Protein 4MB7 (pdb70)

InterPro domains:
  IPR010979 Small ribosomal subunit protein uS13-like, H2TH [SSF46946] (141-225)
  IPR015886 Formamidopyrimidine-DNA glycosylase, H2TH DNA-binding [PF06831] (163-221)
  IPR015886 Formamidopyrimidine-DNA glycosylase, H2TH DNA-binding [SM01232] (138-225)
  IPR035937 Formamidopyrimidine-DNA glycosylase, N-terminal [G3DSA:3.20.190.10] (2-127)
  IPR035937 Formamidopyrimidine-DNA glycosylase, N-terminal [SSF81624] (3-103)

Nearest PDB structures (foldseek):
  4mb7-assembly1_A  TM=1.004E+00  e=5.200E-60  Acanthamoeba polyphaga mimivirus
  3w0f-assembly1_A  TM=8.443E-01  e=9.510E-21  Mus musculus
  8th9-assembly1_A  TM=7.910E-01  e=7.752E-18  Monodelphis domestica
  4cis-assembly1_A  TM=7.406E-01  e=3.481E-16  Lactococcus cremoris
  1l2b-assembly1_A  TM=7.543E-01  e=5.600E-15  Geobacillus stearothermophilus

Organism: Acanthamoeba polyphaga mimivirus (NCBI:txid212035)

B-factor: mean 34.67, std 15.28, range [12.53, 101.06]

Solvent-accessible surface area: 13312 Å² total; per-residue (Å²): 56,24,4,8,87,2,43,2,10,41,36,106,0,90,144,4,91,101,53,90,0,65,48,17,59,18,76,3,28,91,166,19,132,40,93,0,60,71,3,53,0,103,42,12,33,7,5,2,34,15,1,8,2,57,0,55,22,100,159,103,81,42,28,5,0,26,2,42,4,94,148,138,3,100,8,80,72,23,75,83,95,34,111,60,85,88,11,77,0,23,0,38,1,65,62,94,48,2,0,10,0,23,52,5,92,15,47,39,1,48,30,117,37,130,56,115,47,165,7,52,47,51,115,15,30,6,128,82,3,22,101,30,0,89,57,17,22,80,17,1,10,9,8,121,86,37,57,120,114,67,1,32,62,31,5,136,92,0,41,77,120,51,33,79,48,30,0,0,7,0,0,5,14,11,59,9,1,5,0,2,3,23,48,0,0,2,5,0,0,12,43,8,112,8,47,0,81,76,51,0,106,85,15,80,87,86,58,11,66,46,0,11,88,6,0,81,80,10,5,81,57,41,50,74,10,21,64,63,110,104,70,75,126,137,64,23,139,36,62,97,0,42,182,80,84,92,3,84,133,48,52,94,21,78,88,49,50,13,34,128,103,93,91,87,0,3,14,0,59,94,9,1,131

CATH classification: 3.20.190.10 (+1 more: 1.10.8.50)

Structure (mmCIF, N/CA/C/O backbone):
data_4MB7
#
_entry.id   4MB7
#
_cell.length_a   121.670
_cell.length_b   121.670
_cell.length_c   164.180
_cell.angle_alpha   90.00
_cell.angle_beta   90.00
_cell.angle_gamma   120.00
#
_symmetry.space_group_name_H-M   'H 3 2'
#
loop_
_entity.id
_entity.type
_entity.pdbx_description
1 polymer 'Endonuclease 8-like L720'
2 non-polymer 'ZINC ION'
3 non-polymer 'SULFATE ION'
4 water water
#
loop_
_atom_site.group_PDB
_atom_site.id
_atom_site.type_symbol
_atom_site.label_atom_id
_atom_site.label_alt_id
_atom_site.label_comp_id
_atom_site.label_asym_id
_atom_site.label_entity_id
_atom_site.label_seq_id
_atom_site.pdbx_PDB_ins_code
_atom_site.Cartn_x
_atom_site.Cartn_y
_atom_site.Cartn_z
_atom_site.occupancy
_atom_site.B_iso_or_equiv
_atom_site.auth_seq_id
_atom_site.auth_comp_id
_atom_site.auth_asym_id
_atom_site.auth_atom_id
_atom_site.pdbx_PDB_model_num
ATOM 1 N N . VAL A 1 1 ? 7.016 44.404 67.248 1.00 44.24 2 VAL A N 1
ATOM 2 C CA . VAL A 1 1 ? 8.436 44.473 66.923 1.00 28.60 2 VAL A CA 1
ATOM 3 C C . VAL A 1 1 ? 9.222 45.176 68.028 1.00 29.92 2 VAL A C 1
ATOM 4 O O . VAL A 1 1 ? 8.907 46.303 68.411 1.00 25.38 2 VAL A O 1
ATOM 8 N N . GLU A 1 2 ? 10.246 44.496 68.534 1.00 21.49 3 GLU A N 1
ATOM 9 C CA . GLU A 1 2 ? 11.057 45.002 69.634 1.00 24.64 3 GLU A CA 1
ATOM 10 C C . GLU A 1 2 ? 12.529 44.750 69.334 1.00 27.07 3 GLU A C 1
ATOM 11 O O . GLU A 1 2 ? 12.861 44.108 68.340 1.00 22.50 3 GLU A O 1
ATOM 17 N N . ALA A 1 3 ? 13.410 45.255 70.194 1.00 18.33 4 ALA A N 1
ATOM 18 C CA . ALA A 1 3 ? 14.841 45.006 70.047 1.00 22.29 4 ALA A CA 1
ATOM 19 C C . ALA A 1 3 ? 15.115 43.500 70.050 1.00 20.30 4 ALA A C 1
ATOM 20 O O . ALA A 1 3 ? 14.434 42.750 70.746 1.00 28.32 4 ALA A O 1
ATOM 22 N N . PRO A 1 4 ? 16.108 43.051 69.266 1.00 19.95 5 PRO A N 1
ATOM 23 C CA . PRO A 1 4 ? 16.978 43.856 68.406 1.00 18.60 5 PRO A CA 1
ATOM 24 C C . PRO A 1 4 ? 16.511 43.884 66.950 1.00 18.56 5 PRO A C 1
ATOM 25 O O . PRO A 1 4 ? 17.330 44.122 66.066 1.00 17.39 5 PRO A O 1
ATOM 29 N N . ARG A 1 5 ? 15.225 43.644 66.708 1.00 19.33 6 ARG A N 1
ATOM 30 C CA . ARG A 1 5 ? 14.695 43.622 65.344 1.00 18.63 6 ARG A CA 1
ATOM 31 C C . ARG A 1 5 ? 14.789 44.989 64.660 1.00 21.55 6 ARG A C 1
ATOM 32 O O . ARG A 1 5 ? 14.952 45.071 63.442 1.00 16.90 6 ARG A O 1
ATOM 40 N N . ILE A 1 6 ? 14.690 46.058 65.444 1.00 17.21 7 ILE A N 1
ATOM 41 C CA . ILE A 1 6 ? 14.822 47.405 64.897 1.00 21.17 7 ILE A CA 1
ATOM 42 C C . ILE A 1 6 ? 16.243 47.634 64.380 1.00 20.91 7 ILE A C 1
ATOM 43 O O . ILE A 1 6 ? 16.435 48.139 63.272 1.00 17.23 7 ILE A O 1
ATOM 48 N N . ARG A 1 7 ? 17.233 47.253 65.184 1.00 16.07 8 ARG A N 1
ATOM 49 C CA . ARG A 1 7 ? 18.631 47.337 64.773 1.00 16.23 8 ARG A CA 1
ATOM 50 C C . ARG A 1 7 ? 18.891 46.501 63.526 1.00 16.64 8 ARG A C 1
ATOM 51 O O . ARG A 1 7 ? 19.570 46.944 62.596 1.00 16.32 8 ARG A O 1
ATOM 59 N N . ILE A 1 8 ? 18.343 45.291 63.515 1.00 17.20 9 ILE A N 1
ATOM 60 C CA . ILE A 1 8 ? 18.489 44.380 62.382 1.00 19.38 9 ILE A CA 1
ATOM 61 C C . ILE A 1 8 ? 17.935 44.993 61.097 1.00 20.82 9 ILE A C 1
ATOM 62 O O . ILE A 1 8 ? 18.564 44.917 60.039 1.00 19.36 9 ILE A O 1
ATOM 67 N N . THR A 1 9 ? 16.759 45.604 61.198 1.00 17.27 10 THR A N 1
ATOM 68 C CA . THR A 1 9 ? 16.141 46.272 60.057 1.00 17.29 10 THR A CA 1
ATOM 69 C C . THR A 1 9 ? 17.018 47.427 59.590 1.00 23.49 10 THR A C 1
ATOM 70 O O . THR A 1 9 ? 17.249 47.600 58.393 1.00 17.15 10 THR A O 1
ATOM 74 N N . TYR A 1 10 ? 17.511 48.202 60.550 1.00 20.56 11 TYR A N 1
ATOM 75 C CA . TYR A 1 10 ? 18.422 49.308 60.275 1.00 24.33 11 TYR A CA 1
ATOM 76 C C . TYR A 1 10 ? 19.680 48.853 59.535 1.00 26.27 11 TYR A C 1
ATOM 77 O O . TYR A 1 10 ? 20.089 49.471 58.551 1.00 20.54 11 TYR A O 1
ATOM 86 N N . GLU A 1 11 ? 20.284 47.767 60.004 1.00 15.97 12 GLU A N 1
ATOM 87 C CA . GLU A 1 11 ? 21.500 47.249 59.385 1.00 20.54 12 GLU A CA 1
ATOM 88 C C . GLU A 1 11 ? 21.252 46.751 57.962 1.00 22.17 12 GLU A C 1
ATOM 89 O O . GLU A 1 11 ? 22.149 46.787 57.122 1.00 20.02 12 GLU A O 1
ATOM 95 N N . LYS A 1 12 ? 20.029 46.304 57.693 1.00 17.14 13 LYS A N 1
ATOM 96 C CA . LYS A 1 12 ? 19.680 45.786 56.373 1.00 24.59 13 LYS A CA 1
ATOM 97 C C . LYS A 1 12 ? 19.448 46.878 55.329 1.00 28.48 13 LYS A C 1
ATOM 98 O O . LYS A 1 12 ? 19.667 46.656 54.142 1.00 22.03 13 LYS A O 1
ATOM 104 N N . ILE A 1 13 ? 19.005 48.054 55.764 1.00 21.31 14 ILE A N 1
ATOM 105 C CA . ILE A 1 13 ? 18.594 49.088 54.815 1.00 19.51 14 ILE A CA 1
ATOM 106 C C . ILE A 1 13 ? 19.509 50.311 54.765 1.00 21.06 14 ILE A C 1
ATOM 107 O O . ILE A 1 13 ? 19.376 51.149 53.873 1.00 20.79 14 ILE A O 1
ATOM 112 N N . ARG A 1 14 ? 20.439 50.413 55.710 1.00 18.48 15 ARG A N 1
ATOM 113 C CA . ARG A 1 14 ? 21.231 51.635 55.856 1.00 21.18 15 ARG A CA 1
ATOM 114 C C . ARG A 1 14 ? 22.170 51.918 54.680 1.00 30.80 15 ARG A C 1
ATOM 115 O O . ARG A 1 14 ? 22.637 53.043 54.510 1.00 23.47 15 ARG A O 1
ATOM 123 N N A HIS A 1 15 ? 22.451 50.901 53.874 0.60 19.69 16 HIS A N 1
ATOM 124 N N B HIS A 1 15 ? 22.425 50.892 53.873 0.40 22.54 16 HIS A N 1
ATOM 125 C CA A HIS A 1 15 ? 23.340 51.085 52.732 0.60 23.98 16 HIS A CA 1
ATOM 126 C CA B HIS A 1 15 ? 23.309 51.009 52.717 0.40 28.07 16 HIS A CA 1
ATOM 127 C C A HIS A 1 15 ? 22.601 51.631 51.511 0.60 15.11 16 HIS A C 1
ATOM 128 C C B HIS A 1 15 ? 22.690 51.859 51.613 0.40 34.23 16 HIS A C 1
ATOM 129 O O A HIS A 1 15 ? 23.106 51.583 50.390 0.60 49.07 16 HIS A O 1
ATOM 130 O O B HIS A 1 15 ? 23.370 52.248 50.664 0.40 18.08 16 HIS A O 1
ATOM 143 N N . THR A 1 16 ? 21.400 52.152 51.744 1.00 25.33 17 THR A N 1
ATOM 144 C CA . THR A 1 16 ? 20.685 52.924 50.734 1.00 24.27 17 THR A CA 1
ATOM 145 C C . THR A 1 16 ? 21.047 54.403 50.857 1.00 26.63 17 THR A C 1
ATOM 146 O O . THR A 1 16 ? 20.612 55.230 50.058 1.00 19.36 17 THR A O 1
ATOM 150 N N . LYS A 1 17 ? 21.844 54.716 51.875 1.00 24.33 18 LYS A N 1
ATOM 151 C CA . LYS A 1 17 ? 22.368 56.057 52.098 1.00 30.89 18 LYS A CA 1
ATOM 152 C C . LYS A 1 17 ? 23.043 56.614 50.842 1.00 34.38 18 LYS A C 1
ATOM 153 O O . LYS A 1 17 ? 23.691 55.874 50.104 1.00 26.81 18 LYS A O 1
ATOM 159 N N . ASN A 1 18 ? 22.857 57.915 50.611 1.00 20.17 19 ASN A N 1
ATOM 160 C CA . ASN A 1 18 ? 23.441 58.650 49.482 1.00 25.56 19 ASN A CA 1
ATOM 161 C C . ASN A 1 18 ? 22.796 58.391 48.119 1.00 28.31 19 ASN A C 1
ATOM 162 O O . ASN A 1 18 ? 23.271 58.890 47.099 1.00 33.98 19 ASN A O 1
ATOM 167 N N . HIS A 1 19 ? 21.711 57.625 48.100 1.00 26.63 20 HIS A N 1
ATOM 168 C CA . HIS A 1 19 ? 21.002 57.364 46.849 1.00 32.67 20 HIS A CA 1
ATOM 169 C C . HIS A 1 19 ? 19.770 58.250 46.682 1.00 29.53 20 HIS A C 1
ATOM 170 O O . HIS A 1 19 ? 19.168 58.690 47.662 1.00 25.25 20 HIS A O 1
ATOM 177 N N . ARG A 1 20 ? 19.409 58.506 45.430 1.00 17.76 21 ARG A N 1
ATOM 178 C CA . ARG A 1 20 ? 18.333 59.433 45.101 1.00 21.38 21 ARG A CA 1
ATOM 179 C C . ARG A 1 20 ? 17.002 58.718 44.916 1.00 26.73 21 ARG A C 1
ATOM 180 O O . ARG A 1 20 ? 16.943 57.637 44.332 1.00 18.79 21 ARG A O 1
ATOM 188 N N . ILE A 1 21 ? 15.931 59.330 45.413 1.00 18.35 22 ILE A N 1
ATOM 189 C CA . ILE A 1 21 ? 14.591 58.799 45.206 1.00 18.11 22 ILE A CA 1
ATOM 190 C C . ILE A 1 21 ? 14.106 59.103 43.793 1.00 19.90 22 ILE A C 1
ATOM 191 O O . ILE A 1 21 ? 13.940 60.263 43.418 1.00 24.51 22 ILE A O 1
ATOM 196 N N . VAL A 1 22 ? 13.880 58.052 43.014 1.00 20.73 23 VAL A N 1
ATOM 197 C CA . VAL A 1 22 ? 13.409 58.203 41.642 1.00 26.12 23 VAL A CA 1
ATOM 198 C C . VAL A 1 22 ? 11.885 58.207 41.597 1.00 22.21 23 VAL A C 1
ATOM 199 O O . VAL A 1 22 ? 11.274 59.019 40.903 1.00 31.78 23 VAL A O 1
ATOM 203 N N . SER A 1 23 ? 11.277 57.297 42.349 1.00 27.07 24 SER A N 1
ATOM 204 C CA . SER A 1 23 ? 9.827 57.250 42.465 1.00 27.47 24 SER A CA 1
ATOM 205 C C . SER A 1 23 ? 9.427 56.852 43.881 1.00 20.66 24 SER A C 1
ATOM 206 O O . SER A 1 23 ? 10.179 56.176 44.581 1.00 21.54 24 SER A O 1
ATOM 209 N N . ILE A 1 24 ? 8.242 57.284 44.297 1.00 20.10 25 ILE A N 1
ATOM 210 C CA . ILE A 1 24 ? 7.749 57.019 45.646 1.00 19.06 25 ILE A CA 1
ATOM 211 C C . ILE A 1 24 ? 6.222 57.059 45.651 1.00 27.05 25 ILE A C 1
ATOM 212 O O . ILE A 1 24 ? 5.620 57.916 45.005 1.00 26.23 25 ILE A O 1
ATOM 217 N N . SER A 1 25 ? 5.597 56.119 46.356 1.00 18.57 26 SER A N 1
ATOM 218 C CA . SER A 1 25 ? 4.138 56.023 46.357 1.00 29.14 26 SER A CA 1
ATOM 219 C C . SER A 1 25 ? 3.584 55.229 47.540 1.00 23.53 26 SER A C 1
ATOM 220 O O . SER A 1 25 ? 4.336 54.725 48.371 1.00 18.37 26 SER A O 1
ATOM 223 N N . GLY A 1 26 ? 2.258 55.114 47.592 1.00 17.61 27 GLY A N 1
ATOM 224 C CA . GLY A 1 26 ? 1.579 54.411 48.667 1.00 24.22 27 GLY A CA 1
ATOM 225 C C . GLY A 1 26 ? 0.732 55.356 49.500 1.00 20.92 27 GLY A C 1
ATOM 226 O O . GLY A 1 26 ? 0.968 56.563 49.495 1.00 23.01 27 GLY A O 1
ATOM 227 N N . PRO A 1 27 ? -0.265 54.813 50.218 1.00 19.65 28 PRO A N 1
ATOM 228 C CA . PRO A 1 27 ? -1.160 55.634 51.045 1.00 17.78 28 PRO A CA 1
ATOM 229 C C . PRO A 1 27 ? -0.427 56.426 52.126 1.00 14.94 28 PRO A C 1
ATOM 230 O O . PRO A 1 27 ? -0.781 57.577 52.376 1.00 15.80 28 PRO A O 1
ATOM 234 N N . SER A 1 28 ? 0.581 55.824 52.751 1.00 16.90 29 SER A N 1
ATOM 235 C CA . SER A 1 28 ? 1.340 56.511 53.792 1.00 20.02 29 SER A CA 1
ATOM 236 C C . SER A 1 28 ? 2.174 57.658 53.229 1.00 20.67 29 SER A C 1
ATOM 237 O O . SER A 1 28 ? 2.455 58.630 53.930 1.00 21.07 29 SER A O 1
ATOM 240 N N . TYR A 1 29 ? 2.574 57.545 51.966 1.00 18.36 30 TYR A N 1
ATOM 241 C CA . TYR A 1 29 ? 3.305 58.627 51.318 1.00 15.75 30 TYR A CA 1
ATOM 242 C C . TYR A 1 29 ? 2.377 59.793 50.994 1.00 23.62 30 TYR A C 1
ATOM 243 O O . TYR A 1 29 ? 2.710 60.950 51.249 1.00 22.10 30 TYR A O 1
ATOM 252 N N . LYS A 1 30 ? 1.216 59.477 50.426 1.00 18.11 31 LYS A N 1
ATOM 253 C CA . LYS A 1 30 ? 0.209 60.485 50.111 1.00 18.31 31 LYS A CA 1
ATOM 254 C C . LYS A 1 30 ? -0.218 61.254 51.356 1.00 18.22 31 LYS A C 1
ATOM 255 O O . LYS A 1 30 ? -0.423 62.467 51.306 1.00 24.70 31 LYS A O 1
ATOM 258 N N . ARG A 1 31 ? -0.343 60.537 52.469 1.00 19.88 32 ARG A N 1
ATOM 259 C CA . ARG A 1 31 ? -0.793 61.127 53.726 1.00 18.44 32 ARG A CA 1
ATOM 260 C C . ARG A 1 31 ? 0.145 62.234 54.209 1.00 34.59 32 ARG A C 1
ATOM 261 O O . ARG A 1 31 ? -0.297 63.212 54.808 1.00 24.42 32 ARG A O 1
ATOM 269 N N 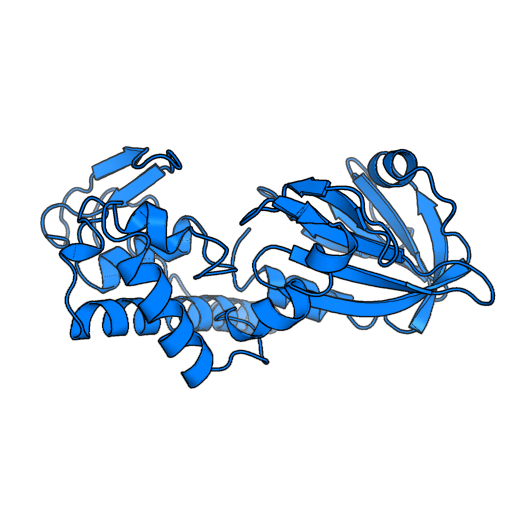. MET A 1 32 ? 1.437 62.082 53.934 1.00 23.00 33 MET A N 1
ATOM 270 C CA . MET A 1 32 ? 2.426 63.071 54.353 1.00 29.09 33 MET A CA 1
ATOM 271 C C . MET A 1 32 ? 2.318 64.367 53.550 1.00 26.44 33 MET A C 1
ATOM 272 O O . MET A 1 32 ? 2.794 65.415 53.986 1.00 29.32 33 MET A O 1
ATOM 277 N N . ASN A 1 33 ? 1.700 64.278 52.376 1.00 22.16 34 ASN A N 1
ATOM 278 C CA . ASN A 1 33 ? 1.324 65.451 51.588 1.00 28.81 34 ASN A CA 1
ATOM 279 C C . ASN A 1 33 ? 2.503 66.334 51.170 1.00 36.98 34 ASN A C 1
ATOM 280 O O . ASN A 1 33 ? 2.377 67.556 51.090 1.00 39.60 34 ASN A O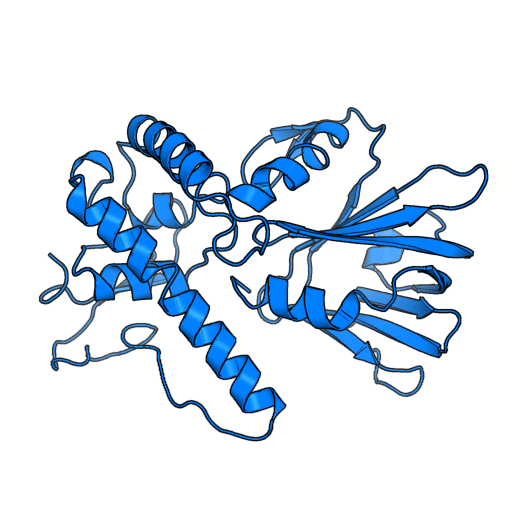 1
ATOM 285 N N . VAL A 1 34 ? 3.645 65.707 50.902 1.00 29.04 35 VAL A N 1
ATOM 286 C CA . VAL A 1 34 ? 4.842 66.421 50.457 1.00 29.88 35 VAL A CA 1
ATOM 287 C C . VAL A 1 34 ? 5.520 65.661 49.315 1.00 33.94 35 VAL A C 1
ATOM 288 O O . VAL A 1 34 ? 5.648 64.439 49.370 1.00 25.64 35 VAL A O 1
ATOM 292 N N . ASP A 1 35 ? 5.943 66.383 48.280 1.00 27.77 36 ASP A N 1
ATOM 293 C CA . ASP A 1 35 ? 6.631 65.769 47.147 1.00 23.69 36 ASP A CA 1
ATOM 294 C C . ASP A 1 35 ? 8.100 65.497 47.478 1.00 24.53 36 ASP A C 1
ATOM 295 O O . ASP A 1 35 ? 8.876 66.424 47.707 1.00 32.25 36 ASP A O 1
ATOM 300 N N . LEU A 1 36 ? 8.476 64.222 47.494 1.00 24.01 37 LEU A N 1
ATOM 301 C CA . LEU A 1 36 ? 9.829 63.830 47.880 1.00 20.44 37 LEU A CA 1
ATOM 302 C C . LEU A 1 36 ? 10.665 63.301 46.716 1.00 22.83 37 LEU A C 1
ATOM 303 O O . LEU A 1 36 ? 11.755 62.766 46.925 1.00 19.96 37 LEU A O 1
ATOM 308 N N . ILE A 1 37 ? 10.155 63.445 45.497 1.00 28.51 38 ILE A N 1
ATOM 309 C CA . ILE A 1 37 ? 10.890 63.020 44.307 1.00 26.51 38 ILE A CA 1
ATOM 310 C C . ILE A 1 37 ? 12.254 63.707 44.239 1.00 21.44 38 ILE A C 1
ATOM 311 O O . ILE A 1 37 ? 12.365 64.903 44.513 1.00 24.99 38 ILE A O 1
ATOM 316 N N . ASP A 1 38 ? 13.285 62.927 43.913 1.00 20.04 39 ASP A N 1
ATOM 317 C CA . ASP A 1 38 ? 14.655 63.421 43.739 1.00 20.66 39 ASP A CA 1
ATOM 318 C C . ASP A 1 38 ? 15.342 63.877 45.028 1.00 23.59 39 ASP A C 1
ATOM 319 O O . ASP A 1 38 ? 16.425 64.459 44.988 1.00 20.29 39 ASP A O 1
ATOM 324 N N . TYR A 1 39 ? 14.715 63.608 46.168 1.00 21.02 40 TYR A N 1
ATOM 325 C CA . TYR A 1 39 ? 15.381 63.809 47.447 1.00 19.87 40 TYR A CA 1
ATOM 326 C C . TYR A 1 39 ? 16.479 62.763 47.620 1.00 18.59 40 TYR A C 1
ATOM 327 O O . TYR A 1 39 ? 16.425 61.692 47.017 1.00 19.04 40 TYR A O 1
ATOM 336 N N . ILE A 1 40 ? 17.473 63.084 48.442 1.00 21.68 41 ILE A N 1
ATOM 337 C CA . ILE A 1 40 ? 18.597 62.191 48.683 1.00 22.94 41 ILE A CA 1
ATOM 338 C C . ILE A 1 40 ? 18.537 61.621 50.096 1.00 19.25 41 ILE A C 1
ATOM 339 O O . ILE A 1 40 ? 18.296 62.354 51.055 1.00 19.16 41 ILE A O 1
ATOM 344 N N . ILE A 1 41 ? 18.749 60.314 50.220 1.00 19.74 42 ILE A N 1
ATOM 345 C CA . ILE A 1 41 ? 18.860 59.688 51.533 1.00 20.47 42 ILE A CA 1
ATOM 346 C C . ILE A 1 41 ? 20.179 60.096 52.176 1.00 19.31 42 ILE A C 1
ATOM 347 O O . ILE A 1 41 ? 21.247 59.650 51.761 1.00 25.32 42 ILE A O 1
ATOM 352 N N . ARG A 1 42 ? 20.099 60.953 53.186 1.00 17.60 43 ARG A N 1
ATOM 353 C CA . ARG A 1 42 ? 21.293 61.461 53.847 1.00 15.76 43 ARG A CA 1
ATOM 354 C C . ARG A 1 42 ? 21.778 60.539 54.961 1.00 25.23 43 ARG A C 1
ATOM 355 O O . ARG A 1 42 ? 22.976 60.286 55.084 1.00 24.57 43 ARG A O 1
ATOM 363 N N . LYS A 1 43 ? 20.847 60.032 55.765 1.00 19.78 44 LYS A N 1
ATOM 364 C CA . LYS A 1 43 ? 21.214 59.246 56.939 1.00 31.95 44 LYS A CA 1
ATOM 365 C C . LYS A 1 43 ? 20.056 58.409 57.487 1.00 26.71 44 LYS A C 1
ATOM 366 O O . LYS A 1 43 ? 18.903 58.839 57.471 1.00 18.74 44 LYS A O 1
ATOM 369 N N . TRP A 1 44 ? 20.379 57.207 57.957 1.00 16.98 45 TRP A N 1
ATOM 370 C CA . TRP A 1 44 ? 19.452 56.395 58.734 1.00 13.99 45 TRP A CA 1
ATOM 371 C C . TRP A 1 44 ? 19.950 56.336 60.173 1.00 13.72 45 TRP A C 1
ATOM 372 O O . TRP A 1 44 ? 21.155 56.325 60.417 1.00 18.33 45 TRP A O 1
ATOM 383 N N . TRP A 1 45 ? 19.023 56.293 61.123 1.00 15.85 46 TRP A N 1
ATOM 384 C CA . TRP A 1 45 ? 19.356 55.921 62.493 1.00 18.38 46 TRP A CA 1
ATOM 385 C C . TRP A 1 45 ? 18.120 55.377 63.197 1.00 18.91 46 TRP A C 1
ATOM 386 O O . TRP A 1 45 ? 17.009 55.481 62.679 1.00 15.17 46 TRP A O 1
ATOM 397 N N . PHE A 1 46 ? 18.319 54.771 64.361 1.00 13.77 47 PHE A N 1
ATOM 398 C CA . PHE A 1 46 ? 17.202 54.215 65.111 1.00 13.45 47 PHE A CA 1
ATOM 399 C C . PHE A 1 46 ? 17.377 54.438 66.606 1.00 21.27 47 PHE A C 1
ATOM 400 O O . PHE A 1 46 ? 18.496 54.550 67.103 1.00 15.94 47 PHE A O 1
ATOM 408 N N . ALA A 1 47 ? 16.256 54.508 67.313 1.00 16.01 48 ALA A N 1
ATOM 409 C CA . ALA A 1 47 ? 16.262 54.659 68.758 1.00 16.38 48 ALA A CA 1
ATOM 410 C C . ALA A 1 47 ? 15.008 54.002 69.305 1.00 22.10 48 ALA A C 1
ATOM 411 O O . ALA A 1 47 ? 13.897 54.460 69.046 1.00 17.30 48 ALA A O 1
ATOM 413 N N . GLY A 1 48 ? 15.186 52.918 70.051 1.00 17.16 49 GLY A N 1
ATOM 414 C CA . GLY A 1 48 ? 14.052 52.161 70.543 1.00 17.80 49 GLY A CA 1
ATOM 415 C C . GLY A 1 48 ? 13.258 51.556 69.404 1.00 15.65 49 GLY A C 1
ATOM 416 O O . GLY A 1 48 ? 13.811 50.864 68.550 1.00 19.68 49 GLY A O 1
ATOM 417 N N . LYS A 1 49 ? 11.958 51.827 69.381 1.00 17.36 50 LYS A N 1
ATOM 418 C CA . LYS A 1 49 ? 11.083 51.253 68.364 1.00 20.33 50 LYS A CA 1
ATOM 419 C C . LYS A 1 49 ? 10.889 52.173 67.156 1.00 14.67 50 LYS A C 1
ATOM 420 O O . LYS A 1 49 ? 10.020 51.932 66.317 1.00 23.19 50 LYS A O 1
ATOM 426 N N . TYR A 1 50 ? 11.704 53.219 67.069 1.00 12.65 51 TYR A N 1
ATOM 427 C CA . TYR A 1 50 ? 11.631 54.160 65.953 1.00 14.56 51 TYR A CA 1
ATOM 428 C C . TYR A 1 50 ? 12.838 54.027 65.026 1.00 22.39 51 TYR A C 1
ATOM 429 O O . TYR A 1 50 ? 13.978 53.974 65.486 1.00 15.30 51 TYR A O 1
ATOM 438 N N . ILE A 1 51 ? 12.581 53.987 63.723 1.00 14.65 52 ILE A N 1
ATOM 439 C CA . ILE A 1 51 ? 13.639 54.087 62.721 1.00 12.76 52 ILE A CA 1
ATOM 440 C C . ILE A 1 51 ? 13.495 55.410 61.975 1.00 16.15 52 ILE A C 1
ATOM 441 O O . ILE A 1 51 ? 12.406 55.748 61.516 1.00 16.59 52 ILE A O 1
ATOM 446 N N . TYR A 1 52 ? 14.592 56.153 61.851 1.00 12.57 53 TYR A N 1
ATOM 447 C CA . TYR A 1 52 ? 14.542 57.485 61.258 1.00 12.84 53 TYR A CA 1
ATOM 448 C C . TYR A 1 52 ? 15.270 57.557 59.924 1.00 23.14 53 TYR A C 1
ATOM 449 O O . TYR A 1 52 ? 16.327 56.951 59.746 1.00 16.22 53 TYR A O 1
ATOM 458 N N . LEU A 1 53 ? 14.695 58.319 58.998 1.00 15.51 54 LEU A N 1
ATOM 459 C CA . LEU A 1 53 ? 15.245 58.490 57.659 1.00 19.63 54 LEU A CA 1
ATOM 460 C C . LEU A 1 53 ? 15.342 59.973 57.308 1.00 16.00 54 LEU A C 1
ATOM 461 O O . LEU A 1 53 ? 14.326 60.648 57.149 1.00 18.67 54 LEU A O 1
ATOM 466 N N . MET A 1 54 ? 16.566 60.477 57.189 1.00 14.25 55 MET A N 1
ATOM 467 C CA . MET A 1 54 ? 16.778 61.884 56.853 1.00 14.87 55 MET A CA 1
ATOM 468 C C . MET A 1 54 ? 16.905 62.084 55.347 1.00 19.64 55 MET A C 1
ATOM 469 O O . MET A 1 54 ? 17.719 61.435 54.690 1.00 20.82 55 MET A O 1
ATOM 474 N N . LEU A 1 55 ? 16.091 62.985 54.807 1.00 14.03 56 LEU A N 1
ATOM 475 C CA . LEU A 1 55 ? 16.076 63.252 53.374 1.00 17.67 56 LEU A CA 1
ATOM 476 C C . LEU A 1 55 ? 16.426 64.707 53.092 1.00 28.85 56 LEU A C 1
ATOM 477 O O . LEU A 1 55 ? 15.853 65.618 53.692 1.00 16.65 56 LEU A O 1
ATOM 482 N N . ILE A 1 56 ? 17.371 64.920 52.183 1.00 16.98 57 ILE A N 1
ATOM 483 C CA . ILE A 1 56 ? 17.783 66.268 51.808 1.00 19.10 57 ILE A CA 1
ATOM 484 C C . ILE A 1 56 ? 17.673 66.495 50.301 1.00 20.64 57 ILE A C 1
ATOM 485 O O . ILE A 1 56 ? 17.681 65.550 49.513 1.00 17.99 57 ILE A O 1
ATOM 490 N N . SER A 1 57 ? 17.569 67.762 49.915 1.00 18.17 58 SER A N 1
ATOM 491 C CA . SER A 1 57 ? 17.551 68.150 48.511 1.00 22.44 58 SER A CA 1
ATOM 492 C C . SER A 1 57 ? 17.982 69.608 48.402 1.00 20.25 58 SER A C 1
ATOM 493 O O . SER A 1 57 ? 17.607 70.434 49.234 1.00 30.07 58 SER A O 1
ATOM 496 N N . SER A 1 58 ? 18.762 69.936 47.384 1.00 25.22 59 SER A N 1
ATOM 497 C CA . SER A 1 58 ? 19.351 71.267 47.307 1.00 26.76 59 SER A CA 1
ATOM 498 C C . SER A 1 58 ? 18.292 72.364 47.228 1.00 23.48 59 SER A C 1
ATOM 499 O O . SER A 1 58 ? 17.383 72.293 46.430 1.00 25.16 59 SER A O 1
ATOM 502 N N . ASN A 1 59 ? 18.417 73.325 48.127 1.00 25.24 60 ASN A N 1
ATOM 503 C CA . ASN A 1 59 ? 17.548 74.485 48.179 1.00 29.17 60 ASN A CA 1
ATOM 504 C C . ASN A 1 59 ? 16.110 74.165 48.497 1.00 25.41 60 ASN A C 1
ATOM 505 O O . ASN A 1 59 ? 15.199 74.920 48.210 1.00 26.59 60 ASN A O 1
ATOM 510 N N . LYS A 1 60 ? 15.943 73.032 49.136 1.00 22.37 61 LYS A N 1
ATOM 511 C CA . LYS A 1 60 ? 14.636 72.559 49.577 1.00 21.32 61 LYS A CA 1
ATOM 512 C C . LYS A 1 60 ? 14.681 72.177 51.055 1.00 22.17 61 LYS A C 1
ATOM 513 O O . LYS A 1 60 ? 15.740 71.922 51.572 1.00 21.34 61 LYS A O 1
ATOM 519 N N . PRO A 1 61 ? 13.538 72.167 51.733 1.00 18.00 62 PRO A N 1
ATOM 520 C CA . PRO A 1 61 ? 13.556 71.841 53.162 1.00 18.62 62 PRO A CA 1
ATOM 521 C C . PRO A 1 61 ? 13.937 70.386 53.417 1.00 24.49 62 PRO A C 1
ATOM 522 O O . PRO A 1 61 ? 13.548 69.492 52.664 1.00 17.75 62 PRO A O 1
ATOM 526 N N . THR A 1 62 ? 14.710 70.166 54.473 1.00 16.44 63 THR A N 1
ATOM 527 C CA . THR A 1 62 ? 15.080 68.824 54.898 1.00 21.33 63 THR A CA 1
ATOM 528 C C . THR A 1 62 ? 13.919 68.186 55.653 1.00 16.74 63 THR A C 1
ATOM 529 O O . THR A 1 62 ? 13.229 68.853 56.421 1.00 21.03 63 THR A O 1
ATOM 533 N N . TYR A 1 63 ? 13.693 66.898 55.419 1.00 15.34 64 TYR A N 1
ATOM 534 C CA . TYR A 1 63 ? 12.652 66.172 56.135 1.00 16.48 64 TYR A CA 1
ATOM 535 C C . TYR A 1 63 ? 13.188 64.913 56.802 1.00 20.39 64 TYR A C 1
ATOM 536 O O . TYR A 1 63 ? 14.198 64.350 56.380 1.00 19.12 64 TYR A O 1
ATOM 545 N N . VAL A 1 64 ? 12.500 64.477 57.850 1.00 14.91 65 VAL A N 1
ATOM 546 C CA . VAL A 1 64 ? 12.809 63.209 58.496 1.00 14.18 65 VAL A CA 1
ATOM 547 C C . VAL A 1 64 ? 11.569 62.329 58.508 1.00 15.27 65 VAL A C 1
ATOM 548 O O . VAL A 1 64 ? 10.511 62.735 58.985 1.00 26.06 65 VAL A O 1
ATOM 552 N N . ILE A 1 65 ? 11.698 61.128 57.963 1.00 15.48 66 ILE A N 1
ATOM 553 C CA . ILE A 1 65 ? 10.616 60.156 58.018 1.00 13.18 66 ILE A CA 1
ATOM 554 C C . ILE A 1 65 ? 10.833 59.217 59.194 1.00 13.25 66 ILE A C 1
ATOM 555 O O . ILE A 1 65 ? 11.880 58.576 59.300 1.00 15.15 66 ILE A O 1
ATOM 560 N N . ARG A 1 66 ? 9.848 59.154 60.082 1.00 13.03 67 ARG A N 1
ATOM 561 C CA . ARG A 1 66 ? 9.914 58.266 61.233 1.00 17.26 67 ARG A CA 1
ATOM 562 C C . ARG A 1 66 ? 9.012 57.058 61.034 1.00 12.95 67 ARG A C 1
ATOM 563 O O . ARG A 1 66 ? 7.828 57.196 60.721 1.00 16.64 67 ARG A O 1
ATOM 571 N N . THR A 1 67 ? 9.580 55.874 61.221 1.00 12.65 68 THR A N 1
ATOM 572 C CA . THR A 1 67 ? 8.832 54.636 61.083 1.00 13.12 68 THR A CA 1
ATOM 573 C C . THR A 1 67 ? 8.730 53.909 62.417 1.00 21.07 68 THR A C 1
ATOM 574 O O . THR A 1 67 ? 9.733 53.687 63.098 1.00 14.45 68 THR A O 1
ATOM 578 N N . HIS A 1 68 ? 7.507 53.556 62.790 1.00 16.22 69 HIS A N 1
ATOM 579 C CA . HIS A 1 68 ? 7.277 52.689 63.934 1.00 1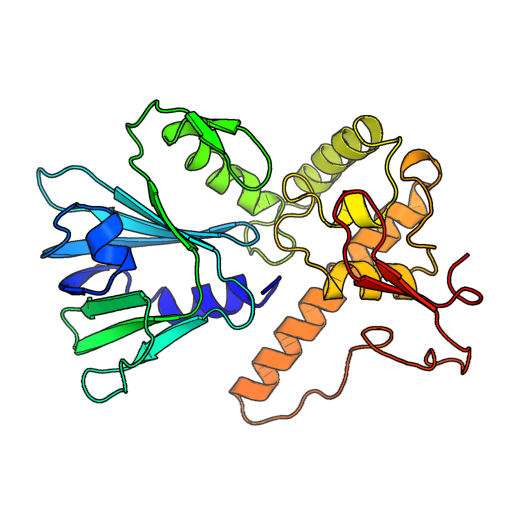3.32 69 HIS A CA 1
ATOM 580 C C . HIS A 1 68 ? 6.651 51.392 63.434 1.00 20.60 69 HIS A C 1
ATOM 581 O O . HIS A 1 68 ? 5.486 51.368 63.036 1.00 18.53 69 HIS A O 1
ATOM 588 N N . MET A 1 69 ? 7.434 50.320 63.439 1.00 16.64 70 MET A N 1
ATOM 589 C CA . MET A 1 69 ? 6.958 49.034 62.951 1.00 18.58 70 MET A CA 1
ATOM 590 C C . MET A 1 69 ? 5.995 48.395 63.948 1.00 34.22 70 MET A C 1
ATOM 591 O O . MET A 1 69 ? 6.335 48.186 65.111 1.00 23.18 70 MET A O 1
ATOM 596 N N . MET A 1 70 ? 4.785 48.104 63.488 1.00 20.66 71 MET A N 1
ATOM 597 C CA A MET A 1 70 ? 3.785 47.488 64.349 0.56 32.22 71 MET A CA 1
ATOM 598 C CA B MET A 1 70 ? 3.766 47.486 64.325 0.44 33.11 71 MET A CA 1
ATOM 599 C C . MET A 1 70 ? 3.908 45.972 64.283 1.00 55.58 71 MET A C 1
ATOM 600 O O . MET A 1 70 ? 4.914 45.449 63.802 1.00 35.20 71 MET A O 1
ATOM 609 N N . MET A 1 71 ? 2.895 45.270 64.778 1.00 36.88 72 MET A N 1
ATOM 610 C CA . MET A 1 71 ? 2.901 43.813 64.746 1.00 39.99 72 MET A CA 1
ATOM 611 C C . MET A 1 71 ? 3.009 43.332 63.305 1.00 46.29 72 MET A C 1
ATOM 612 O O . MET A 1 71 ? 2.230 43.748 62.446 1.00 37.50 72 MET A O 1
ATOM 617 N N . HIS A 1 72 ? 3.992 42.470 63.055 1.00 35.43 73 HIS A N 1
ATOM 618 C CA . HIS A 1 72 ? 4.307 41.992 61.711 1.00 52.06 73 HIS A CA 1
ATOM 619 C C . HIS A 1 72 ? 4.690 43.141 60.780 1.00 57.71 73 HIS A C 1
ATOM 620 O O . HIS A 1 72 ? 4.489 43.066 59.568 1.00 51.63 73 HIS A O 1
ATOM 627 N N . GLY A 1 73 ? 5.243 44.203 61.358 1.00 38.14 74 GLY A N 1
ATOM 628 C CA . GLY A 1 73 ? 5.712 45.337 60.585 1.00 33.77 74 GLY A CA 1
ATOM 629 C C . GLY A 1 73 ? 7.128 45.104 60.099 1.00 23.40 74 GLY A C 1
ATOM 630 O O . GLY A 1 73 ? 7.951 44.544 60.822 1.00 23.81 74 GLY A O 1
ATOM 631 N N . ARG A 1 74 ? 7.411 45.520 58.869 1.00 22.80 75 ARG A N 1
ATOM 632 C CA . ARG A 1 74 ? 8.738 45.351 58.282 1.00 21.18 75 ARG A CA 1
ATOM 633 C C . ARG A 1 74 ? 9.049 46.453 57.277 1.00 21.49 75 ARG A C 1
ATOM 634 O O . ARG A 1 74 ? 8.148 47.018 56.658 1.00 20.11 75 ARG A O 1
ATOM 642 N N . ILE A 1 75 ? 10.335 46.745 57.119 1.00 21.31 76 ILE A N 1
ATOM 643 C CA . ILE A 1 75 ? 10.815 47.494 55.966 1.00 19.07 76 ILE A CA 1
ATOM 644 C C . ILE A 1 75 ? 11.668 46.538 55.140 1.00 28.90 76 ILE A C 1
ATOM 645 O O . ILE A 1 75 ? 12.698 46.058 55.611 1.00 31.00 76 ILE A O 1
ATOM 650 N N . LEU A 1 76 ? 11.238 46.251 53.916 1.00 19.97 77 LEU A N 1
ATOM 651 C CA . LEU A 1 76 ? 11.906 45.234 53.105 1.00 23.94 77 LEU A CA 1
ATOM 652 C C . LEU A 1 76 ? 12.648 45.806 51.900 1.00 29.16 77 LEU A C 1
ATOM 653 O O . LEU A 1 76 ? 12.165 46.718 51.230 1.00 21.96 77 LEU A O 1
ATOM 658 N N . VAL A 1 77 ? 13.826 45.250 51.633 1.00 26.01 78 VAL A N 1
ATOM 659 C CA . VAL A 1 77 ? 14.611 45.622 50.463 1.00 22.65 78 VAL A CA 1
ATOM 660 C C . VAL A 1 77 ? 14.337 44.652 49.320 1.00 23.83 78 VAL A C 1
ATOM 661 O O . VAL A 1 77 ? 14.491 43.441 49.478 1.00 33.28 78 VAL A O 1
ATOM 665 N N . GLY A 1 78 ? 13.926 45.184 48.173 1.00 20.88 79 GLY A N 1
ATOM 666 C CA . GLY A 1 78 ? 13.650 44.361 47.009 1.00 26.69 79 GLY A CA 1
ATOM 667 C C . GLY A 1 78 ? 13.914 45.082 45.700 1.00 23.15 79 GLY A C 1
ATOM 668 O O . GLY A 1 78 ? 14.752 45.981 45.634 1.00 26.71 79 GLY A O 1
ATOM 669 N N . ASN A 1 79 ? 13.201 44.679 44.652 1.00 22.87 80 ASN A N 1
ATOM 670 C CA . ASN A 1 79 ? 13.307 45.341 43.356 1.00 22.69 80 ASN A CA 1
ATOM 671 C C . ASN A 1 79 ? 11.940 45.602 42.729 1.00 39.46 80 ASN A C 1
ATOM 672 O O . ASN A 1 79 ? 10.910 45.382 43.364 1.00 37.43 80 ASN A O 1
ATOM 677 N N . GLN A 1 80 ? 11.936 46.070 41.483 1.00 37.75 81 GLN A N 1
ATOM 678 C CA . GLN A 1 80 ? 10.693 46.415 40.792 1.00 49.07 81 GLN A CA 1
ATOM 679 C C . GLN A 1 80 ? 9.763 45.223 40.569 1.00 58.74 81 GLN A C 1
ATOM 680 O O . GLN A 1 80 ? 8.551 45.394 40.432 1.00 62.71 81 GLN A O 1
ATOM 683 N N . ASP A 1 81 ? 10.384 44.058 40.438 1.00 43.30 82 ASP A N 1
ATOM 684 C CA . ASP A 1 81 ? 9.743 42.757 40.308 1.00 46.98 82 ASP A CA 1
ATOM 685 C C . ASP A 1 81 ? 8.977 42.300 41.548 1.00 57.08 82 ASP A C 1
ATOM 686 O O . ASP A 1 81 ? 7.993 41.581 41.444 1.00 92.87 82 ASP A O 1
ATOM 688 N N . SER A 1 82 ? 9.461 42.686 42.719 1.00 66.24 83 SER A N 1
ATOM 689 C CA . SER A 1 82 ? 8.910 42.209 43.982 1.00 95.55 83 SER A CA 1
ATOM 690 C C . SER A 1 82 ? 7.451 42.617 44.109 1.00 56.77 83 SER A C 1
ATOM 691 O O . SER A 1 82 ? 7.037 43.631 43.562 1.00 58.89 83 SER A O 1
ATOM 694 N N . PRO A 1 83 ? 6.644 41.725 44.833 1.00 101.06 84 PRO A N 1
ATOM 695 C CA . PRO A 1 83 ? 5.230 42.143 44.906 1.00 80.41 84 PRO A CA 1
ATOM 696 C C . PRO A 1 83 ? 5.046 43.358 45.803 1.00 95.49 84 PRO A C 1
ATOM 697 O O . PRO A 1 83 ? 5.713 43.455 46.827 1.00 62.30 84 PRO A O 1
ATOM 701 N N . THR A 1 84 ? 4.202 44.295 45.393 1.00 46.02 85 THR A N 1
ATOM 702 C CA . THR A 1 84 ? 3.962 45.498 46.178 1.00 75.57 85 THR A CA 1
ATOM 703 C C . THR A 1 84 ? 2.668 45.439 47.004 1.00 77.07 85 THR A C 1
ATOM 704 O O . THR A 1 84 ? 2.334 46.378 47.708 1.00 56.71 85 THR A O 1
ATOM 708 N N . LYS A 1 85 ? 1.939 44.333 46.929 1.00 71.53 86 LYS A N 1
ATOM 709 C CA . LYS A 1 85 ? 0.599 44.315 47.500 1.00 50.24 86 LYS A CA 1
ATOM 710 C C . LYS A 1 85 ? 0.566 44.531 49.013 1.00 47.85 86 LYS A C 1
ATOM 711 O O . LYS A 1 85 ? 1.261 43.869 49.762 1.00 67.86 86 LYS A O 1
ATOM 713 N N . ARG A 1 86 ? -0.299 45.436 49.441 1.00 42.79 87 ARG A N 1
ATOM 714 C CA . ARG A 1 86 ? -0.538 45.704 50.851 1.00 39.63 87 ARG A CA 1
ATOM 715 C C . ARG A 1 86 ? 0.510 46.635 51.467 1.00 32.60 87 ARG A C 1
ATOM 716 O O . ARG A 1 86 ? 0.466 46.947 52.642 1.00 34.08 87 ARG A O 1
ATOM 718 N N . ALA A 1 87 ? 1.440 47.095 50.654 1.00 29.90 88 ALA A N 1
ATOM 719 C CA . ALA A 1 87 ? 2.524 47.924 51.166 1.00 25.76 88 ALA A CA 1
ATOM 720 C C . ALA A 1 87 ? 2.050 49.357 51.384 1.00 26.67 88 ALA A C 1
ATOM 721 O O . ALA A 1 87 ? 1.361 49.927 50.538 1.00 24.93 88 ALA A O 1
ATOM 723 N N . PHE A 1 88 ? 2.419 49.933 52.523 1.00 24.20 89 PHE A N 1
ATOM 724 C CA . PHE A 1 88 ? 1.987 51.282 52.874 1.00 22.38 89 PHE A CA 1
ATOM 725 C C . PHE A 1 88 ? 2.776 52.344 52.121 1.00 23.22 89 PHE A C 1
ATOM 726 O O . PHE A 1 88 ? 2.264 53.427 51.846 1.00 19.43 89 PHE A O 1
ATOM 734 N N . MET A 1 89 ? 4.028 52.034 51.802 1.00 18.44 90 MET A N 1
ATOM 735 C CA . MET A 1 89 ? 4.885 52.976 51.091 1.00 20.09 90 MET A CA 1
ATOM 736 C C . MET A 1 89 ? 5.931 52.252 50.253 1.00 20.40 90 MET A C 1
ATOM 737 O O . MET A 1 89 ? 6.482 51.235 50.672 1.00 21.02 90 MET A O 1
ATOM 742 N N . ILE A 1 90 ? 6.188 52.786 49.064 1.00 18.77 91 ILE A N 1
ATOM 743 C CA . ILE A 1 90 ? 7.145 52.211 48.130 1.00 22.46 91 ILE A CA 1
ATOM 744 C C . ILE A 1 90 ? 8.137 53.278 47.705 1.00 21.85 91 ILE A C 1
ATOM 745 O O . ILE A 1 90 ? 7.743 54.321 47.196 1.00 26.80 91 ILE A O 1
ATOM 750 N N . ILE A 1 91 ? 9.423 53.024 47.914 1.00 20.21 92 ILE A N 1
ATOM 751 C CA . ILE A 1 91 ? 10.449 53.955 47.463 1.00 20.70 92 ILE A CA 1
ATOM 752 C C . ILE A 1 91 ? 11.450 53.270 46.545 1.00 27.62 92 ILE A C 1
ATOM 753 O O . ILE A 1 91 ? 12.185 52.380 46.970 1.00 23.13 92 ILE A O 1
ATOM 758 N N . GLN A 1 92 ? 11.470 53.683 45.282 1.00 20.49 93 GLN A N 1
ATOM 759 C CA . GLN A 1 92 ? 12.474 53.185 44.347 1.00 21.33 93 GLN A CA 1
ATOM 760 C C . GLN A 1 92 ? 13.632 54.168 44.222 1.00 21.60 93 GLN A C 1
ATOM 761 O O . GLN A 1 92 ? 13.426 55.361 43.998 1.00 25.09 93 GLN A O 1
ATOM 767 N N . LEU A 1 93 ? 14.850 53.659 44.370 1.00 21.83 94 LEU A N 1
ATOM 768 C CA . LEU A 1 93 ? 16.043 54.494 44.320 1.00 21.88 94 LEU A CA 1
ATOM 769 C C . LEU A 1 93 ? 16.717 54.451 42.947 1.00 26.96 94 LEU A C 1
ATOM 770 O O . LEU A 1 93 ? 16.300 53.701 42.065 1.00 27.82 94 LEU A O 1
ATOM 775 N N . ASP A 1 94 ? 17.762 55.257 42.778 1.00 23.04 95 ASP A N 1
ATOM 776 C CA . ASP A 1 94 ? 18.448 55.377 41.491 1.00 24.57 95 ASP A CA 1
ATOM 777 C C . ASP A 1 94 ? 19.237 54.131 41.084 1.00 26.94 95 ASP A C 1
ATOM 778 O O . ASP A 1 94 ? 19.609 53.982 39.920 1.00 34.75 95 ASP A O 1
ATOM 783 N N . ASN A 1 95 ? 19.493 53.242 42.039 1.00 34.92 96 ASN A N 1
ATOM 784 C CA . ASN A 1 95 ? 20.196 51.996 41.746 1.00 33.56 96 ASN A CA 1
ATOM 785 C C . ASN A 1 95 ? 19.258 50.794 41.640 1.00 28.45 96 ASN A C 1
ATOM 786 O O . ASN A 1 95 ? 19.675 49.655 41.857 1.00 34.01 96 ASN A O 1
ATOM 791 N N . ASP A 1 96 ? 17.994 51.067 41.321 1.00 31.65 97 ASP A N 1
ATOM 792 C CA . ASP A 1 96 ? 16.961 50.038 41.144 1.00 39.98 97 ASP A CA 1
ATOM 793 C C . ASP A 1 96 ? 16.556 49.293 42.420 1.00 30.78 97 ASP A C 1
ATOM 794 O O . ASP A 1 96 ? 15.748 48.364 42.369 1.00 25.83 97 ASP A O 1
ATOM 799 N N . ILE A 1 97 ? 17.109 49.697 43.558 1.00 25.98 98 ILE A N 1
ATOM 800 C CA . ILE A 1 97 ? 16.683 49.147 44.840 1.00 28.74 98 ILE A CA 1
ATOM 801 C C . ILE A 1 97 ? 15.308 49.701 45.198 1.00 30.32 98 ILE A C 1
ATOM 802 O O . ILE A 1 97 ? 15.046 50.888 45.014 1.00 29.43 98 ILE A O 1
ATOM 807 N N . VAL A 1 98 ? 14.423 48.837 45.686 1.00 21.49 99 VAL A N 1
ATOM 808 C CA . VAL A 1 98 ? 13.094 49.272 46.108 1.00 21.92 99 VAL A CA 1
ATOM 809 C C . VAL A 1 98 ? 12.845 48.950 47.580 1.00 21.10 99 VAL A C 1
ATOM 810 O O . VAL A 1 98 ? 12.949 47.799 48.000 1.00 27.60 99 VAL A O 1
ATOM 814 N N . LEU A 1 99 ? 12.524 49.978 48.359 1.00 21.03 100 LEU A N 1
ATOM 815 C CA . LEU A 1 99 ? 12.197 49.802 49.768 1.00 18.79 100 LEU A CA 1
ATOM 816 C C . LEU A 1 99 ? 10.685 49.751 49.959 1.00 21.94 100 LEU A C 1
ATOM 817 O O . LEU A 1 99 ? 9.957 50.598 49.440 1.00 22.34 100 LEU A O 1
ATOM 822 N N . ARG A 1 100 ? 10.215 48.758 50.708 1.00 18.96 101 ARG A N 1
ATOM 823 C CA . ARG A 1 100 ? 8.780 48.587 50.924 1.00 21.74 101 ARG A CA 1
ATOM 824 C C . ARG A 1 100 ? 8.416 48.521 52.406 1.00 20.75 101 ARG A C 1
ATOM 825 O O . ARG A 1 100 ? 8.970 47.716 53.155 1.00 19.83 101 ARG A O 1
ATOM 833 N N . TRP A 1 101 ? 7.480 49.377 52.811 1.00 18.05 102 TRP A N 1
ATOM 834 C CA . TRP A 1 101 ? 6.990 49.425 54.187 1.00 16.70 102 TRP A CA 1
ATOM 835 C C . TRP A 1 101 ? 5.727 48.583 54.348 1.00 21.71 102 TRP A C 1
ATOM 836 O O . TRP A 1 101 ? 4.790 48.703 53.560 1.00 21.29 102 TRP A O 1
ATOM 847 N N . TYR A 1 102 ? 5.698 47.742 55.378 1.00 18.68 103 TYR A N 1
ATOM 848 C CA . TYR A 1 102 ? 4.510 46.952 55.692 1.00 18.84 103 TYR A CA 1
ATOM 849 C C . TYR A 1 102 ? 4.108 47.118 57.153 1.00 18.08 103 TYR A C 1
ATOM 850 O O . TYR A 1 102 ? 4.965 47.119 58.034 1.00 17.70 103 TYR A O 1
ATOM 859 N N . ARG A 1 103 ? 2.805 47.258 57.389 1.00 19.56 104 ARG A N 1
ATOM 860 C CA . ARG A 1 103 ? 2.234 47.300 58.737 1.00 27.73 104 ARG A CA 1
ATOM 861 C C . ARG A 1 103 ? 3.024 48.193 59.688 1.00 41.86 104 ARG A C 1
ATOM 862 O O . ARG A 1 103 ? 3.490 47.742 60.733 1.00 23.12 104 ARG A O 1
ATOM 865 N N . SER A 1 104 ? 3.190 49.453 59.306 1.00 19.89 105 SER A N 1
ATOM 866 C CA . SER A 1 104 ? 3.986 50.381 60.092 1.00 14.66 105 SER A CA 1
ATOM 867 C C . SER A 1 104 ? 3.332 51.748 60.161 1.00 23.45 105 SER A C 1
ATOM 868 O O . SER A 1 104 ? 2.625 52.159 59.240 1.00 21.49 105 SER A O 1
ATOM 871 N N . GLN A 1 105 ? 3.568 52.444 61.267 1.00 15.82 106 GLN A N 1
ATOM 872 C CA . GLN A 1 105 ? 3.183 53.840 61.383 1.00 16.26 106 GLN A CA 1
ATOM 873 C C . GLN A 1 105 ? 4.291 54.695 60.782 1.00 26.52 106 GLN A C 1
ATOM 874 O O . GLN A 1 105 ? 5.450 54.614 61.194 1.00 17.31 106 GLN A O 1
ATOM 880 N N . ILE A 1 106 ? 3.929 55.499 59.793 1.00 18.61 107 ILE A N 1
ATOM 881 C CA . ILE A 1 106 ? 4.896 56.303 59.060 1.00 16.10 107 ILE A CA 1
ATOM 882 C C . ILE A 1 106 ? 4.533 57.777 59.174 1.00 23.06 107 ILE A C 1
ATOM 883 O O . ILE A 1 106 ? 3.437 58.189 58.793 1.00 19.10 107 ILE A O 1
ATOM 888 N N . THR A 1 107 ? 5.464 58.566 59.697 1.00 17.20 108 THR A N 1
ATOM 889 C CA . THR A 1 107 ? 5.201 59.964 60.006 1.00 22.44 108 THR A CA 1
ATOM 890 C C . THR A 1 107 ? 6.270 60.884 59.427 1.00 27.77 108 THR A C 1
ATOM 891 O O . THR A 1 107 ? 7.466 60.608 59.534 1.00 20.59 108 THR A O 1
ATOM 895 N N . LEU A 1 108 ? 5.832 61.979 58.815 1.00 20.76 109 LEU A N 1
ATOM 896 C CA . LEU A 1 108 ? 6.748 63.016 58.365 1.00 27.86 109 LEU A CA 1
ATOM 897 C C . LEU A 1 108 ? 7.113 63.920 59.535 1.00 24.35 109 LEU A C 1
ATOM 898 O O . LEU A 1 108 ? 6.237 64.453 60.216 1.00 37.69 109 LEU A O 1
ATOM 903 N N . LEU A 1 109 ? 8.407 64.087 59.773 1.00 21.35 110 LEU A N 1
ATOM 904 C CA . LEU A 1 109 ? 8.872 65.002 60.806 1.00 17.19 110 LEU A CA 1
ATOM 905 C C . 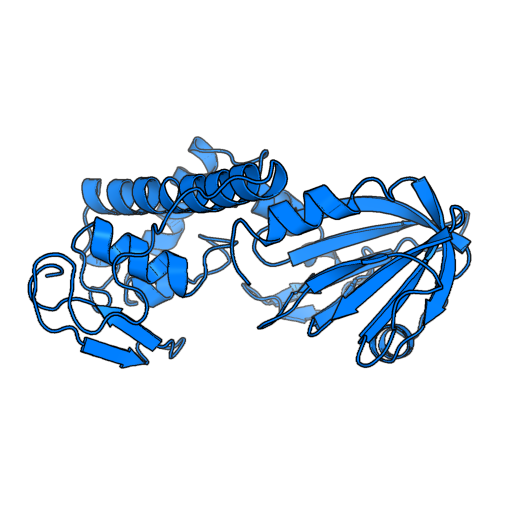LEU A 1 109 ? 9.662 66.146 60.184 1.00 25.28 110 LEU A C 1
ATOM 906 O O . LEU A 1 109 ? 10.700 65.936 59.558 1.00 28.49 110 LEU A O 1
ATOM 911 N N . ASP A 1 110 ? 9.148 67.357 60.352 1.00 21.03 111 ASP A N 1
ATOM 912 C CA . ASP A 1 110 ? 9.825 68.559 59.892 1.00 22.88 111 ASP A CA 1
ATOM 913 C C . ASP A 1 110 ? 10.651 69.110 61.051 1.00 20.59 111 ASP A C 1
ATOM 914 O O . ASP A 1 110 ? 10.097 69.557 62.051 1.00 25.51 111 ASP A O 1
ATOM 919 N N . PRO A 1 111 ? 11.986 69.071 60.917 1.00 19.56 112 PRO A N 1
ATOM 920 C CA . PRO A 1 111 ? 12.906 69.495 61.980 1.00 23.85 112 PRO A CA 1
ATOM 921 C C . PRO A 1 111 ? 12.752 70.962 62.382 1.00 28.03 112 PRO A C 1
ATOM 922 O O . PRO A 1 111 ? 13.219 71.347 63.451 1.00 42.68 112 PRO A O 1
ATOM 926 N N . ASN A 1 112 ? 12.109 71.762 61.538 1.00 28.68 113 ASN A N 1
ATOM 927 C CA . ASN A 1 112 ? 11.865 73.167 61.850 1.00 28.15 113 ASN A CA 1
ATOM 928 C C . ASN A 1 112 ? 10.460 73.415 62.384 1.00 42.61 113 ASN A C 1
ATOM 929 O O . ASN A 1 112 ? 10.058 74.560 62.587 1.00 40.72 113 ASN A O 1
ATOM 934 N N . CYS A 1 113 ? 9.713 72.340 62.608 1.00 21.37 114 CYS A N 1
ATOM 935 C CA . CYS A 1 113 ? 8.320 72.458 63.027 1.00 21.32 114 CYS A CA 1
ATOM 936 C C . CYS A 1 113 ? 8.183 72.557 64.543 1.00 22.56 114 CYS A C 1
ATOM 937 O O . CYS A 1 113 ? 8.784 71.779 65.286 1.00 21.79 114 CYS A O 1
ATOM 940 N N . LEU A 1 114 ? 7.381 73.515 64.993 1.00 18.61 115 LEU A N 1
ATOM 941 C CA . LEU A 1 114 ? 7.174 73.738 66.421 1.00 19.09 115 LEU A CA 1
ATOM 942 C C . LEU A 1 114 ? 5.800 73.271 66.896 1.00 17.78 115 LEU A C 1
ATOM 943 O O . LEU A 1 114 ? 5.367 73.616 67.995 1.00 19.75 115 LEU A O 1
ATOM 948 N N . ALA A 1 115 ? 5.118 72.486 66.067 1.00 19.05 116 ALA A N 1
ATOM 949 C CA . ALA A 1 115 ? 3.836 71.907 66.456 1.00 29.88 116 ALA A CA 1
ATOM 950 C C . ALA A 1 115 ? 4.038 70.794 67.476 1.00 20.95 116 ALA A C 1
ATOM 951 O O . ALA A 1 115 ? 4.977 70.009 67.370 1.00 22.39 116 ALA A O 1
ATOM 953 N N . GLU A 1 116 ? 3.150 70.734 68.463 1.00 16.62 117 GLU A N 1
ATOM 954 C CA . GLU A 1 116 ? 3.224 69.716 69.506 1.00 18.46 117 GLU A CA 1
ATOM 955 C C . GLU A 1 116 ? 2.695 68.374 69.006 1.00 22.40 117 GLU A C 1
ATOM 956 O O . GLU A 1 116 ? 1.611 68.301 68.426 1.00 19.94 117 GLU A O 1
ATOM 962 N N . ILE A 1 117 ? 3.464 67.313 69.229 1.00 15.91 118 ILE A N 1
ATOM 963 C CA . ILE A 1 117 ? 3.045 65.970 68.836 1.00 15.76 118 ILE A CA 1
ATOM 964 C C . ILE A 1 117 ? 3.225 64.979 69.980 1.00 16.52 118 ILE A C 1
ATOM 965 O O . ILE A 1 117 ? 4.017 65.208 70.894 1.00 17.22 118 ILE A O 1
ATOM 970 N N . LYS A 1 118 ? 2.486 63.876 69.923 1.00 17.15 119 LYS A N 1
ATOM 971 C CA . LYS A 1 118 ? 2.602 62.832 70.932 1.00 19.71 119 LYS A CA 1
ATOM 972 C C . LYS A 1 118 ? 3.481 61.689 70.439 1.00 21.30 119 LYS A C 1
ATOM 973 O O . LYS A 1 118 ? 3.165 61.035 69.445 1.00 22.82 119 LYS A O 1
ATOM 979 N N . THR A 1 119 ? 4.591 61.463 71.135 1.00 17.32 120 THR A N 1
ATOM 980 C CA . THR A 1 119 ? 5.464 60.332 70.843 1.00 18.43 120 THR A CA 1
ATOM 981 C C . THR A 1 119 ? 5.152 59.219 71.835 1.00 24.24 120 THR A C 1
ATOM 982 O O . THR A 1 119 ? 4.268 59.371 72.676 1.00 24.34 120 THR A O 1
ATOM 986 N N . ASN A 1 120 ? 5.875 58.105 71.754 1.00 18.89 121 ASN A N 1
ATOM 987 C CA . ASN A 1 120 ? 5.595 56.977 72.643 1.00 23.21 121 ASN A CA 1
ATOM 988 C C . ASN A 1 120 ? 6.138 57.137 74.067 1.00 22.29 121 ASN A C 1
ATOM 989 O O . ASN A 1 120 ? 6.114 56.192 74.855 1.00 24.27 121 ASN A O 1
ATOM 994 N N . TYR A 1 121 ? 6.621 58.332 74.395 1.00 20.33 122 TYR A N 1
ATOM 995 C CA . TYR A 1 121 ? 7.146 58.586 75.733 1.00 33.66 122 TYR A CA 1
ATOM 996 C C . TYR A 1 121 ? 6.782 59.973 76.268 1.00 37.24 122 TYR A C 1
ATOM 997 O O . TYR A 1 121 ? 6.863 60.210 77.471 1.00 27.42 122 TYR A O 1
ATOM 1006 N N . THR A 1 122 ? 6.378 60.885 75.385 1.00 23.17 123 THR A N 1
ATOM 1007 C CA . THR A 1 122 ? 6.059 62.249 75.812 1.00 22.00 123 THR A CA 1
ATOM 1008 C C . THR A 1 122 ? 5.233 63.050 74.806 1.00 22.13 123 THR A C 1
ATOM 1009 O O . THR A 1 122 ? 4.848 62.548 73.750 1.00 22.98 123 THR A O 1
ATOM 1013 N N . ILE A 1 123 ? 4.959 64.301 75.166 1.00 17.70 124 ILE A N 1
ATOM 1014 C CA . ILE A 1 123 ? 4.396 65.282 74.246 1.00 24.48 124 ILE A CA 1
ATOM 1015 C C . ILE A 1 123 ? 5.394 66.428 74.099 1.00 22.00 124 ILE A C 1
ATOM 1016 O O . ILE A 1 123 ? 5.795 67.039 75.088 1.00 22.91 124 ILE A O 1
ATOM 1021 N N . CYS A 1 124 ? 5.802 66.706 72.865 1.00 20.87 125 CYS A N 1
ATOM 1022 C CA . CYS A 1 124 ? 6.814 67.722 72.606 1.00 32.26 125 CYS A CA 1
ATOM 1023 C C . CYS A 1 124 ? 6.692 68.246 71.181 1.00 20.29 125 CYS A C 1
ATOM 1024 O O . CYS A 1 124 ? 5.892 67.740 70.393 1.00 17.38 125 CYS A O 1
ATOM 1027 N N . THR A 1 125 ? 7.486 69.260 70.846 1.00 16.45 126 THR A N 1
ATOM 1028 C CA . THR A 1 125 ? 7.485 69.781 69.483 1.00 16.41 126 THR A CA 1
ATOM 1029 C C . THR A 1 125 ? 8.100 68.765 68.532 1.00 16.27 126 THR A C 1
ATOM 1030 O O . THR A 1 125 ? 8.852 67.884 68.950 1.00 16.24 126 THR A O 1
ATOM 1034 N N . THR A 1 126 ? 7.774 68.896 67.252 1.00 18.90 127 THR A N 1
ATOM 1035 C CA . THR A 1 126 ? 8.327 68.029 66.223 1.00 19.78 127 THR A CA 1
ATOM 1036 C C . THR A 1 126 ? 9.847 68.130 66.205 1.00 22.05 127 THR A C 1
ATOM 1037 O O . THR A 1 126 ? 10.544 67.126 66.064 1.00 18.98 127 THR A O 1
ATOM 1041 N N . ARG A 1 127 ? 10.351 69.350 66.364 1.00 19.22 128 ARG A N 1
ATOM 1042 C CA . ARG A 1 127 ? 11.789 69.594 66.410 1.00 20.38 128 ARG A CA 1
ATOM 1043 C C . ARG A 1 127 ? 12.447 68.872 67.583 1.00 24.29 128 ARG A C 1
ATOM 1044 O O . ARG A 1 127 ? 13.492 68.240 67.428 1.00 19.77 128 ARG A O 1
ATOM 1052 N N . GLN A 1 128 ? 11.827 68.968 68.755 1.00 18.79 129 GLN A N 1
ATOM 1053 C CA . GLN A 1 128 ? 12.355 68.332 69.960 1.00 20.10 129 GLN A CA 1
ATOM 1054 C C . GLN A 1 128 ? 12.349 66.807 69.852 1.00 23.18 129 GLN A C 1
ATOM 1055 O O . GLN A 1 128 ? 13.237 66.134 70.383 1.00 18.75 129 GLN A O 1
ATOM 1061 N N . ALA A 1 129 ? 11.345 66.269 69.167 1.00 20.82 130 ALA A N 1
ATOM 1062 C CA . ALA A 1 129 ? 11.240 64.825 68.957 1.00 24.65 130 ALA A CA 1
ATOM 1063 C C . ALA A 1 129 ? 12.462 64.272 68.225 1.00 23.67 130 ALA A C 1
ATOM 1064 O O . ALA A 1 129 ? 12.976 63.206 68.571 1.00 20.03 130 ALA A O 1
ATOM 1066 N N . ILE A 1 130 ? 12.924 65.002 67.216 1.00 18.21 131 ILE A N 1
ATOM 1067 C CA . ILE A 1 130 ? 14.112 64.605 66.462 1.00 19.58 131 ILE A CA 1
ATOM 1068 C C . ILE A 1 130 ? 15.376 64.715 67.318 1.00 25.00 131 ILE A C 1
ATOM 1069 O O . ILE A 1 130 ? 16.243 63.841 67.276 1.00 21.52 131 ILE A O 1
ATOM 1074 N N . MET A 1 131 ? 15.470 65.782 68.106 1.00 22.09 132 MET A N 1
ATOM 1075 C CA A MET A 1 131 ? 16.613 65.977 68.993 0.52 23.97 132 MET A CA 1
ATOM 1076 C CA B MET A 1 131 ? 16.612 65.976 68.993 0.48 24.13 132 MET A CA 1
ATOM 1077 C C . MET A 1 131 ? 16.659 64.909 70.084 1.00 21.35 132 MET A C 1
ATOM 1078 O O . MET A 1 131 ? 17.729 64.409 70.430 1.00 24.51 132 MET A O 1
ATOM 1087 N N . ASP A 1 132 ? 15.494 64.561 70.621 1.00 19.40 133 ASP A N 1
ATOM 1088 C CA . ASP A 1 132 ? 15.410 63.534 71.655 1.00 19.83 133 ASP A CA 1
ATOM 1089 C C . ASP A 1 132 ? 15.868 62.168 71.156 1.00 20.27 133 ASP A C 1
ATOM 1090 O O . ASP A 1 132 ? 16.447 61.389 71.913 1.00 18.65 133 ASP A O 1
ATOM 1095 N N . SER A 1 133 ? 15.598 61.877 69.886 1.00 19.73 134 SER A N 1
ATOM 1096 C CA . SER A 1 133 ? 15.953 60.582 69.309 1.00 22.55 134 SER A CA 1
ATOM 1097 C C . SER A 1 133 ? 17.456 60.347 69.382 1.00 28.17 134 SER A C 1
ATOM 1098 O O . SER A 1 133 ? 17.908 59.221 69.589 1.00 25.16 134 SER A O 1
ATOM 1101 N N . ILE A 1 134 ? 18.222 61.422 69.221 1.00 26.02 135 ILE A N 1
ATOM 1102 C CA . ILE A 1 134 ? 19.675 61.357 69.303 1.00 27.79 135 ILE A CA 1
ATOM 1103 C C . ILE A 1 134 ? 20.123 60.983 70.713 1.00 28.82 135 ILE A C 1
ATOM 1104 O O . ILE A 1 134 ? 21.039 60.182 70.892 1.00 33.78 135 ILE A O 1
ATOM 1109 N N . LYS A 1 135 ? 19.460 61.558 71.712 1.00 30.76 136 LYS A N 1
ATOM 1110 C CA . LYS A 1 135 ? 19.775 61.274 73.108 1.00 31.91 136 LYS A CA 1
ATOM 1111 C C . LYS A 1 135 ? 19.315 59.877 73.517 1.00 31.75 136 LYS A C 1
ATOM 1112 O O . LYS A 1 135 ? 19.992 59.188 74.283 1.00 27.60 136 LYS A O 1
ATOM 1115 N N . LEU A 1 136 ? 18.164 59.462 72.996 1.00 23.75 137 LEU A N 1
ATOM 1116 C CA . LEU A 1 136 ? 17.567 58.180 73.360 1.00 22.06 137 LEU A CA 1
ATOM 1117 C C . LEU A 1 136 ? 18.351 56.968 72.854 1.00 32.51 137 LEU A C 1
ATOM 1118 O O . LEU A 1 136 ? 18.174 55.859 73.361 1.00 23.07 137 LEU A O 1
ATOM 1123 N N . MET A 1 137 ? 19.212 57.180 71.861 1.00 20.52 138 MET A N 1
ATOM 1124 C CA . MET A 1 137 ? 20.051 56.105 71.332 1.00 21.91 138 MET A CA 1
ATOM 1125 C C . MET A 1 137 ? 20.986 55.562 72.407 1.00 25.52 138 MET A C 1
ATOM 1126 O O . MET A 1 137 ? 21.350 54.386 72.396 1.00 22.34 138 MET A O 1
ATOM 1131 N N . LYS A 1 138 ? 21.372 56.432 73.333 1.00 21.91 139 LYS A N 1
ATOM 1132 C CA . LYS A 1 138 ? 22.287 56.063 74.404 1.00 26.60 139 LYS A CA 1
ATOM 1133 C C . LYS A 1 138 ? 21.623 55.157 75.440 1.00 20.68 139 LYS A C 1
ATOM 1134 O O . LYS A 1 138 ? 22.306 54.508 76.230 1.00 25.28 139 LYS A O 1
ATOM 1140 N N . TYR A 1 139 ? 20.293 55.115 75.429 1.00 24.36 140 TYR A N 1
ATOM 1141 C CA . TYR A 1 139 ? 19.541 54.325 76.401 1.00 22.17 140 TYR A CA 1
ATOM 1142 C C . TYR A 1 139 ? 19.008 53.036 75.787 1.00 27.23 140 TYR A C 1
ATOM 1143 O O . TYR A 1 139 ? 18.421 52.204 76.481 1.00 23.79 140 TYR A O 1
ATOM 1152 N N . ASP A 1 140 ? 19.208 52.884 74.481 1.00 21.37 141 ASP A N 1
ATOM 1153 C CA . ASP A 1 140 ? 18.764 51.705 73.748 1.00 23.05 141 ASP A CA 1
ATOM 1154 C C . ASP A 1 140 ? 19.762 50.571 73.967 1.00 19.70 141 ASP A C 1
ATOM 1155 O O . ASP A 1 140 ? 20.906 50.648 73.525 1.00 19.78 141 ASP A O 1
ATOM 1160 N N . LEU A 1 141 ? 19.310 49.518 74.641 1.00 20.87 142 LEU A N 1
ATOM 1161 C CA . LEU A 1 141 ? 20.168 48.387 74.992 1.00 21.79 142 LEU A CA 1
ATOM 1162 C C . LEU A 1 141 ? 20.760 47.657 73.786 1.00 31.58 142 LEU A C 1
ATOM 1163 O O . LEU A 1 141 ? 21.784 46.987 73.907 1.00 22.96 142 LEU A O 1
ATOM 1168 N N . SER A 1 142 ? 20.121 47.785 72.627 1.00 23.84 143 SER A N 1
ATOM 1169 C CA . SER A 1 142 ? 20.597 47.106 71.425 1.00 23.73 143 SER A CA 1
ATOM 1170 C C . SER A 1 142 ? 21.414 48.022 70.516 1.00 26.31 143 SER A C 1
ATOM 1171 O O . SER A 1 142 ? 21.988 47.569 69.528 1.00 27.51 143 SER A O 1
ATOM 1174 N N . ASN A 1 143 ? 21.459 49.308 70.846 1.00 22.29 144 ASN A N 1
ATOM 1175 C CA . ASN A 1 143 ? 22.124 50.290 69.996 1.00 18.90 144 ASN A CA 1
ATOM 1176 C C . ASN A 1 143 ? 23.623 50.370 70.273 1.00 21.21 144 ASN A C 1
ATOM 1177 O O . ASN A 1 143 ? 24.051 50.321 71.422 1.00 22.49 144 ASN A O 1
ATOM 1182 N N . ASN A 1 144 ? 24.418 50.498 69.216 1.00 26.11 145 ASN A N 1
ATOM 1183 C CA . ASN A 1 144 ? 25.867 50.614 69.362 1.00 26.08 145 ASN A CA 1
ATOM 1184 C C . ASN A 1 144 ? 26.304 51.894 70.077 1.00 26.37 145 ASN A C 1
ATOM 1185 O O . ASN A 1 144 ? 27.450 52.015 70.499 1.00 24.55 145 ASN A O 1
ATOM 1190 N N . ARG A 1 145 ? 25.389 52.847 70.212 1.00 18.34 146 ARG A N 1
ATOM 1191 C CA . ARG A 1 145 ? 25.690 54.075 70.937 1.00 23.57 146 ARG A CA 1
ATOM 1192 C C . ARG A 1 145 ? 25.272 53.989 72.403 1.00 25.89 146 ARG A C 1
ATOM 1193 O O . ARG A 1 145 ? 25.317 54.986 73.124 1.00 25.64 146 ARG A O 1
ATOM 1197 N N . PHE A 1 146 ? 24.868 52.797 72.836 1.00 20.39 147 PHE A N 1
ATOM 1198 C CA . PHE A 1 146 ? 24.471 52.580 74.226 1.00 20.70 147 PHE A CA 1
ATOM 1199 C C . PHE A 1 146 ? 25.569 53.015 75.189 1.00 22.80 147 PHE A C 1
ATOM 1200 O O . PHE A 1 146 ? 26.729 52.632 75.040 1.00 27.17 147 PHE A O 1
ATOM 1208 N N . ASP A 1 147 ? 25.190 53.830 76.167 1.00 22.07 148 ASP A N 1
ATOM 1209 C CA . ASP A 1 147 ? 26.128 54.360 77.147 1.00 26.39 148 ASP A CA 1
ATOM 1210 C C . ASP A 1 147 ? 25.734 53.853 78.528 1.00 30.39 148 ASP A C 1
ATOM 1211 O O . ASP A 1 147 ? 24.786 54.355 79.133 1.00 25.97 148 ASP A O 1
ATOM 1216 N N . TYR A 1 148 ? 26.471 52.858 79.018 1.00 23.21 149 TYR A N 1
ATOM 1217 C CA . TYR A 1 148 ? 26.165 52.204 80.289 1.00 24.79 149 TYR A CA 1
ATOM 1218 C C . TYR A 1 148 ? 26.011 53.181 81.451 1.00 26.31 149 TYR A C 1
ATOM 1219 O O . TYR A 1 148 ? 24.998 53.167 82.149 1.00 26.64 149 TYR A O 1
ATOM 1228 N N . ASN A 1 149 ? 27.019 54.023 81.658 1.00 26.98 150 ASN A N 1
ATOM 1229 C CA . ASN A 1 149 ? 27.004 54.960 82.779 1.00 30.95 150 ASN A CA 1
ATOM 1230 C C . ASN A 1 149 ? 25.848 55.954 82.725 1.00 33.87 150 ASN A C 1
ATOM 1231 O O . ASN A 1 149 ? 25.214 56.232 83.743 1.00 33.54 150 ASN A O 1
ATOM 1236 N N . LEU A 1 150 ? 25.574 56.484 81.538 1.00 28.37 151 LEU A N 1
ATOM 1237 C CA . LEU A 1 150 ? 24.479 57.430 81.369 1.00 28.22 151 LEU A CA 1
ATOM 1238 C C . LEU A 1 150 ? 23.125 56.738 81.517 1.00 27.15 151 LEU A C 1
ATOM 1239 O O . LEU A 1 150 ? 22.179 57.319 82.048 1.00 28.80 151 LEU A O 1
ATOM 1244 N N . PHE A 1 151 ? 23.042 55.495 81.051 1.00 31.94 152 PHE A N 1
ATOM 1245 C CA . PHE A 1 151 ? 21.816 54.711 81.175 1.00 27.93 152 PHE A CA 1
ATOM 1246 C C . PHE A 1 151 ? 21.481 54.442 82.635 1.00 28.62 152 PHE A C 1
ATOM 1247 O O . PHE A 1 151 ? 20.323 54.531 83.041 1.00 31.88 152 PHE A O 1
ATOM 1255 N N . GLN A 1 152 ? 22.500 54.106 83.419 1.00 26.51 153 GLN A N 1
ATOM 1256 C CA . GLN A 1 152 ? 22.305 53.794 84.831 1.00 32.95 153 GLN A CA 1
ATOM 1257 C C . GLN A 1 152 ? 21.831 55.011 85.616 1.00 34.61 153 GLN A C 1
ATOM 1258 O O . GLN A 1 152 ? 20.929 54.907 86.445 1.00 30.31 153 GLN A O 1
ATOM 1264 N N . SER A 1 15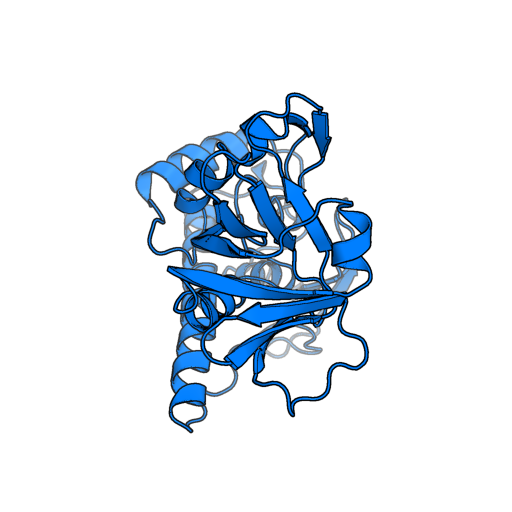3 ? 22.441 56.162 85.348 1.00 30.93 154 SER A N 1
ATOM 1265 C CA . SER A 1 153 ? 22.048 57.407 85.999 1.00 33.12 154 SER A CA 1
ATOM 1266 C C . SER A 1 153 ? 20.613 57.768 85.630 1.00 47.61 154 SER A C 1
ATOM 1267 O O . SER A 1 153 ? 19.821 58.169 86.482 1.00 31.43 154 SER A O 1
ATOM 1270 N N . HIS A 1 154 ? 20.292 57.618 84.350 1.00 38.01 155 HIS A N 1
ATOM 1271 C CA . HIS A 1 154 ? 18.963 57.921 83.839 1.00 34.87 155 HIS A CA 1
ATOM 1272 C C . HIS A 1 154 ? 17.926 56.996 84.463 1.00 37.51 155 HIS A C 1
ATOM 1273 O O . HIS A 1 154 ? 16.842 57.431 84.853 1.00 33.26 155 HIS A O 1
ATOM 1280 N N . LEU A 1 155 ? 18.273 55.717 84.563 1.00 30.91 156 LEU A N 1
ATOM 1281 C CA . LEU A 1 155 ? 17.381 54.714 85.133 1.00 35.10 156 LEU A CA 1
ATOM 1282 C C . LEU A 1 155 ? 17.055 54.993 86.599 1.00 35.77 156 LEU A C 1
ATOM 1283 O O . LEU A 1 155 ? 15.927 54.773 87.043 1.00 32.53 156 LEU A O 1
ATOM 1288 N N . LYS A 1 156 ? 18.042 55.481 87.345 1.00 36.51 157 LYS A N 1
ATOM 1289 C CA . LYS A 1 156 ? 17.848 55.783 88.761 1.00 41.55 157 LYS A CA 1
ATOM 1290 C C . LYS A 1 156 ? 16.811 56.883 88.973 1.00 39.23 157 LYS A C 1
ATOM 1291 O O . LYS A 1 156 ? 16.062 56.857 89.949 1.00 38.48 157 LYS A O 1
ATOM 1297 N N . ASN A 1 157 ? 16.765 57.844 88.056 1.00 32.27 158 ASN A N 1
ATOM 1298 C CA . ASN A 1 157 ? 15.746 58.886 88.111 1.00 39.17 158 ASN A CA 1
ATOM 1299 C C . ASN A 1 157 ? 14.351 58.325 87.859 1.00 44.75 158 ASN A C 1
ATOM 1300 O O . ASN A 1 157 ? 13.393 58.694 88.538 1.00 55.86 158 ASN A O 1
ATOM 1305 N N . GLY A 1 158 ? 14.246 57.424 86.886 1.00 40.75 159 GLY A N 1
ATOM 1306 C CA . GLY A 1 158 ? 12.973 56.822 86.533 1.00 36.14 159 GLY A CA 1
ATOM 1307 C C . GLY A 1 158 ? 12.416 55.911 87.609 1.00 47.38 159 GLY A C 1
ATOM 1308 O O . GLY A 1 158 ? 11.199 55.792 87.763 1.00 35.82 159 GLY A O 1
ATOM 1309 N N . ILE A 1 159 ? 13.308 55.261 88.348 1.00 39.51 160 ILE A N 1
ATOM 1310 C CA . ILE A 1 159 ? 12.906 54.396 89.453 1.00 49.53 160 ILE A CA 1
ATOM 1311 C C . ILE A 1 159 ? 12.240 55.218 90.555 1.00 64.26 160 ILE A C 1
ATOM 1312 O O . ILE A 1 159 ? 11.254 54.790 91.157 1.00 42.46 160 ILE A O 1
ATOM 1317 N N . ASN A 1 160 ? 12.772 56.412 90.798 1.00 33.06 161 ASN A N 1
ATOM 1318 C CA . ASN A 1 160 ? 12.209 57.314 91.795 1.00 51.37 161 ASN A CA 1
ATOM 1319 C C . ASN A 1 160 ? 10.889 57.930 91.339 1.00 58.78 161 ASN A C 1
ATOM 1320 O O . ASN A 1 160 ? 9.980 58.135 92.142 1.00 69.68 161 ASN A O 1
ATOM 1322 N N . ILE A 1 161 ? 10.791 58.221 90.045 1.00 61.80 162 ILE A N 1
ATOM 1323 C CA . ILE A 1 161 ? 9.595 58.838 89.479 1.00 45.18 162 ILE A CA 1
ATOM 1324 C C . ILE A 1 161 ? 8.431 57.852 89.369 1.00 55.61 162 ILE A C 1
ATOM 1325 O O . ILE A 1 161 ? 7.304 58.164 89.754 1.00 75.87 162 ILE A O 1
ATOM 1330 N N . HIS A 1 162 ? 8.711 56.659 88.852 1.00 41.05 163 HIS A N 1
ATOM 1331 C CA . HIS A 1 162 ? 7.674 55.654 88.634 1.00 49.30 163 HIS A CA 1
ATOM 1332 C C . HIS A 1 162 ? 7.673 54.581 89.719 1.00 48.27 163 HIS A C 1
ATOM 1333 O O . HIS A 1 162 ? 7.428 53.406 89.442 1.00 48.01 163 HIS A O 1
ATOM 1340 N N . SER A 1 163 ? 7.936 54.995 90.954 1.00 46.91 164 SER A N 1
ATOM 1341 C CA . SER A 1 163 ? 8.050 54.066 92.074 1.00 51.53 164 SER A CA 1
ATOM 1342 C C . SER A 1 163 ? 6.753 53.313 92.371 1.00 57.26 164 SER A C 1
ATOM 1343 O O . SER A 1 163 ? 6.781 52.206 92.906 1.00 47.28 164 SER A O 1
ATOM 1346 N N . SER A 1 164 ? 5.622 53.909 92.010 1.00 42.28 165 SER A N 1
ATOM 1347 C CA . SER A 1 164 ? 4.320 53.366 92.389 1.00 60.93 165 SER A CA 1
ATOM 1348 C C . SER A 1 164 ? 3.757 52.325 91.418 1.00 41.75 165 SER A C 1
ATOM 1349 O O . SER A 1 164 ? 2.874 51.551 91.784 1.00 66.11 165 SER A O 1
ATOM 1351 N N . GLU A 1 165 ? 4.256 52.302 90.186 1.00 47.04 166 GLU A N 1
ATOM 1352 C CA . GLU A 1 165 ? 3.715 51.382 89.187 1.00 43.23 166 GLU A CA 1
ATOM 1353 C C . GLU A 1 165 ? 4.384 50.011 89.230 1.00 48.94 166 GLU A C 1
ATOM 1354 O O . GLU A 1 165 ? 5.473 49.856 89.782 1.00 45.19 166 GLU A O 1
ATOM 1360 N N . ILE A 1 166 ? 3.720 49.015 88.651 1.00 35.00 167 ILE A N 1
ATOM 1361 C CA . ILE A 1 166 ? 4.259 47.660 88.613 1.00 32.73 167 ILE A CA 1
ATOM 1362 C C . ILE A 1 166 ? 5.446 47.576 87.658 1.00 36.51 167 ILE A C 1
ATOM 1363 O O . ILE A 1 166 ? 5.593 48.410 86.763 1.00 30.29 167 ILE A O 1
ATOM 1368 N N . ILE A 1 167 ? 6.285 46.562 87.850 1.00 39.80 168 ILE A N 1
ATOM 1369 C CA . ILE A 1 167 ? 7.535 46.442 87.103 1.00 32.52 168 ILE A CA 1
ATOM 1370 C C . ILE A 1 167 ? 7.334 46.267 85.592 1.00 32.91 168 ILE A C 1
ATOM 1371 O O . ILE A 1 167 ? 8.100 46.812 84.800 1.00 30.79 168 ILE A O 1
ATOM 1376 N N . THR A 1 168 ? 6.300 45.526 85.200 1.00 35.68 169 THR A N 1
ATOM 1377 C CA . THR A 1 168 ? 5.994 45.325 83.784 1.00 38.70 169 THR A CA 1
ATOM 1378 C C . THR A 1 168 ? 5.733 46.652 83.068 1.00 34.96 169 THR A C 1
ATOM 1379 O O . THR A 1 168 ? 6.228 46.877 81.962 1.00 35.83 169 THR A O 1
ATOM 1383 N N . ASP A 1 169 ? 4.986 47.537 83.715 1.00 36.15 170 ASP A N 1
ATOM 1384 C CA . ASP A 1 169 ? 4.695 48.855 83.176 1.00 35.70 170 ASP A CA 1
ATOM 1385 C C . ASP A 1 169 ? 5.965 49.664 83.006 1.00 43.51 170 ASP A C 1
ATOM 1386 O O . ASP A 1 169 ? 6.137 50.345 82.014 1.00 35.53 170 ASP A O 1
ATOM 1391 N N . PHE A 1 170 ? 6.855 49.581 83.985 1.00 31.39 171 PHE A N 1
ATOM 1392 C CA . PHE A 1 170 ? 8.100 50.339 83.958 1.00 28.29 171 PHE A CA 1
ATOM 1393 C C . PHE A 1 170 ? 9.072 49.815 82.900 1.00 32.30 171 PHE A C 1
ATOM 1394 O O . PHE A 1 170 ? 9.769 50.595 82.252 1.00 27.22 171 PHE A O 1
ATOM 1402 N N . LEU A 1 171 ? 9.110 48.497 82.723 1.00 27.28 172 LEU A N 1
ATOM 1403 C CA . LEU A 1 171 ? 9.999 47.886 81.737 1.00 24.28 172 LEU A CA 1
ATOM 1404 C C . LEU A 1 171 ? 9.563 48.202 80.311 1.00 30.55 172 LEU A C 1
ATOM 1405 O O . LEU A 1 171 ? 10.350 48.081 79.372 1.00 25.08 172 LEU A O 1
ATOM 1410 N N . LEU A 1 172 ? 8.306 48.604 80.157 1.00 30.24 173 LEU A N 1
ATOM 1411 C CA . LEU A 1 172 ? 7.759 48.940 78.848 1.00 27.69 173 LEU A CA 1
ATOM 1412 C C . LEU A 1 172 ? 7.771 50.446 78.594 1.00 31.96 173 LEU A C 1
ATOM 1413 O O . LEU A 1 172 ? 7.337 50.908 77.539 1.00 33.63 173 LEU A O 1
ATOM 1418 N N . ASP A 1 173 ? 8.268 51.205 79.566 1.00 27.59 174 ASP A N 1
ATOM 1419 C CA . ASP A 1 173 ? 8.393 52.651 79.422 1.00 36.76 174 ASP A CA 1
ATOM 1420 C C . ASP A 1 173 ? 9.481 52.964 78.400 1.00 26.75 174 ASP A C 1
ATOM 1421 O O . ASP A 1 173 ? 10.653 52.649 78.613 1.00 25.70 174 ASP A O 1
ATOM 1426 N N . GLN A 1 174 ? 9.091 53.594 77.296 1.00 27.97 175 GLN A N 1
ATOM 1427 C CA . GLN A 1 174 ? 10.007 53.823 76.180 1.00 25.80 175 GLN A CA 1
ATOM 1428 C C . GLN A 1 174 ? 10.949 55.001 76.392 1.00 29.67 175 GLN A C 1
ATOM 1429 O O . GLN A 1 174 ? 11.826 55.259 75.567 1.00 31.42 175 GLN A O 1
ATOM 1435 N N . GLU A 1 175 ? 10.770 55.715 77.496 1.00 26.83 176 GLU A N 1
ATOM 1436 C CA . GLU A 1 175 ? 11.701 56.774 77.853 1.00 27.34 176 GLU A CA 1
ATOM 1437 C C . GLU A 1 175 ? 12.927 56.178 78.541 1.00 31.90 176 GLU A C 1
ATOM 1438 O O . GLU A 1 175 ? 14.043 56.671 78.379 1.00 30.34 176 GLU A O 1
ATOM 1444 N N . TYR A 1 176 ? 12.713 55.101 79.290 1.00 26.74 177 TYR A N 1
ATOM 1445 C CA . TYR A 1 176 ? 13.778 54.500 80.092 1.00 25.49 177 TYR A CA 1
ATOM 1446 C C . TYR A 1 176 ? 14.301 53.179 79.530 1.00 25.27 177 TYR A C 1
ATOM 1447 O O . TYR A 1 176 ? 15.469 52.839 79.714 1.00 26.02 177 TYR A O 1
ATOM 1456 N N . PHE A 1 177 ? 13.436 52.440 78.843 1.00 24.00 178 PHE A N 1
ATOM 1457 C CA . PHE A 1 177 ? 13.845 51.208 78.177 1.00 21.37 178 PHE A CA 1
ATOM 1458 C C . PHE A 1 177 ? 13.435 51.208 76.705 1.00 23.66 178 PHE A C 1
ATOM 1459 O O . PHE A 1 177 ? 12.662 50.348 76.278 1.00 22.41 178 PHE A O 1
ATOM 1467 N N . PRO A 1 178 ? 13.956 52.167 75.919 1.00 22.40 179 PRO A N 1
ATOM 1468 C CA . PRO A 1 178 ? 13.557 52.234 74.510 1.00 27.11 179 PRO A CA 1
ATOM 1469 C C . PRO A 1 178 ? 13.980 50.981 73.746 1.00 24.99 179 PRO A C 1
ATOM 1470 O O . PRO A 1 178 ? 15.160 50.636 73.733 1.00 21.17 179 PRO A O 1
ATOM 1474 N N . GLY A 1 179 ? 13.017 50.304 73.130 1.00 21.62 180 GLY A N 1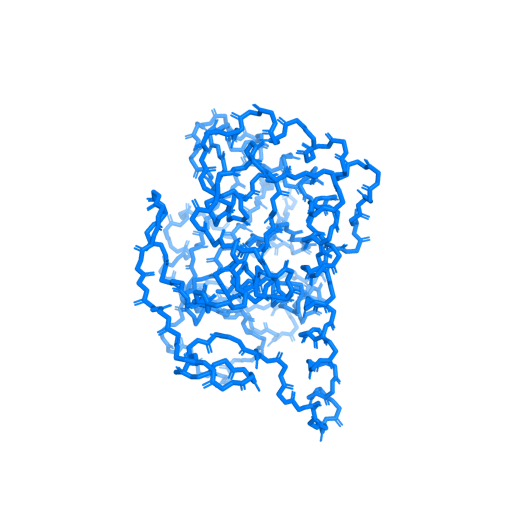
ATOM 1475 C CA . GLY A 1 179 ? 13.300 49.099 72.372 1.00 21.87 180 GLY A CA 1
ATOM 1476 C C . GLY A 1 179 ? 12.753 47.852 73.036 1.00 23.99 180 GLY A C 1
ATOM 1477 O O . GLY A 1 179 ? 12.509 46.840 72.378 1.00 22.20 180 GLY A O 1
ATOM 1478 N N . VAL A 1 180 ? 12.564 47.921 74.348 1.00 21.45 181 VAL A N 1
ATOM 1479 C CA . VAL A 1 180 ? 12.040 46.785 75.100 1.00 18.57 181 VAL A CA 1
ATOM 1480 C C . VAL A 1 180 ? 10.545 46.617 74.852 1.00 27.34 181 VAL A C 1
ATOM 1481 O O . VAL A 1 180 ? 9.774 47.568 74.981 1.00 25.71 181 VAL A O 1
ATOM 1485 N N . GLY A 1 181 ? 10.144 45.403 74.487 1.00 24.41 182 GLY A N 1
ATOM 1486 C CA . GLY A 1 181 ? 8.748 45.105 74.225 1.00 21.01 182 GLY A CA 1
ATOM 1487 C C . GLY A 1 181 ? 8.205 44.011 75.126 1.00 26.01 182 GLY A C 1
ATOM 1488 O O . GLY A 1 181 ? 8.832 43.643 76.122 1.00 26.82 182 GLY A O 1
ATOM 1489 N N . ASN A 1 182 ? 7.043 43.481 74.761 1.00 27.46 183 ASN A N 1
ATOM 1490 C CA . ASN A 1 182 ? 6.312 42.549 75.614 1.00 33.07 183 ASN A CA 1
ATOM 1491 C C . ASN A 1 182 ? 7.026 41.222 75.862 1.00 31.42 183 ASN A C 1
ATOM 1492 O O . ASN A 1 182 ? 6.966 40.678 76.962 1.00 29.13 183 ASN A O 1
ATOM 1497 N N . ILE A 1 183 ? 7.692 40.697 74.838 1.00 29.32 184 ILE A N 1
ATOM 1498 C CA . ILE A 1 183 ? 8.415 39.439 74.981 1.00 39.22 184 ILE A CA 1
ATOM 1499 C C . ILE A 1 183 ? 9.631 39.597 75.895 1.00 34.64 184 ILE A C 1
ATOM 1500 O O . ILE A 1 183 ? 9.851 38.783 76.791 1.00 31.92 184 ILE A O 1
ATOM 1505 N N . LEU A 1 184 ? 10.406 40.653 75.669 1.00 25.16 185 LEU A N 1
ATOM 1506 C CA . LEU A 1 184 ? 11.614 40.911 76.449 1.00 23.62 185 LEU A CA 1
ATOM 1507 C C . LEU A 1 184 ? 11.330 41.108 77.934 1.00 24.21 185 LEU A C 1
ATOM 1508 O O . LEU A 1 184 ? 12.019 40.541 78.783 1.00 23.82 185 LEU A O 1
ATOM 1513 N N . GLN A 1 185 ? 10.321 41.916 78.244 1.00 24.66 186 GLN A N 1
ATOM 1514 C CA . GLN A 1 185 ? 10.018 42.248 79.631 1.00 26.21 186 GLN A CA 1
ATOM 1515 C C . GLN A 1 185 ? 9.652 41.021 80.470 1.00 35.03 186 GLN A C 1
ATOM 1516 O O . GLN A 1 185 ? 10.095 40.897 81.609 1.00 28.54 186 GLN A O 1
ATOM 1522 N N . GLN A 1 186 ? 8.868 40.107 79.905 1.00 25.35 187 GLN A N 1
ATOM 1523 C CA . GLN A 1 186 ? 8.430 38.937 80.664 1.00 32.23 187 GLN A CA 1
ATOM 1524 C C . GLN A 1 186 ? 9.484 37.830 80.707 1.00 26.60 187 GLN A C 1
ATOM 1525 O O . GLN A 1 186 ? 9.568 37.087 81.686 1.00 26.90 187 GLN A O 1
ATOM 1531 N N . GLU A 1 187 ? 10.288 37.725 79.653 1.00 26.45 188 GLU A N 1
ATOM 1532 C CA . GLU A 1 187 ? 11.400 36.781 79.645 1.00 25.44 188 GLU A CA 1
ATOM 1533 C C . GLU A 1 187 ? 12.447 37.186 80.680 1.00 24.15 188 GLU A C 1
ATOM 1534 O O . GLU A 1 187 ? 13.011 36.339 81.375 1.00 24.93 188 GLU A O 1
ATOM 1540 N N . ALA A 1 188 ? 12.698 38.487 80.782 1.00 24.16 189 ALA A N 1
ATOM 1541 C CA . ALA A 1 188 ? 13.666 39.004 81.742 1.00 23.48 189 ALA A CA 1
ATOM 1542 C C . ALA A 1 188 ? 13.163 38.827 83.170 1.00 29.72 189 ALA A C 1
ATOM 1543 O O . ALA A 1 188 ? 13.926 38.467 84.067 1.00 23.90 189 ALA A O 1
ATOM 1545 N N . LEU A 1 189 ? 11.875 39.082 83.373 1.00 25.29 190 LEU A N 1
ATOM 1546 C CA . LEU A 1 189 ? 11.275 38.961 84.696 1.00 26.82 190 LEU A CA 1
ATOM 1547 C C . LEU A 1 189 ? 11.320 37.526 85.211 1.00 32.63 190 LEU A C 1
ATOM 1548 O O . LEU A 1 189 ? 11.535 37.297 86.402 1.00 30.28 190 LEU A O 1
ATOM 1553 N N . TYR A 1 190 ? 11.127 36.560 84.317 1.00 25.30 191 TYR A N 1
ATOM 1554 C CA . TYR A 1 190 ? 11.242 35.161 84.707 1.00 33.23 191 TYR A CA 1
ATOM 1555 C C . TYR A 1 190 ? 12.690 34.791 85.004 1.00 29.64 191 TYR A C 1
ATOM 1556 O O . TYR A 1 190 ? 12.971 34.053 85.945 1.00 29.26 191 TYR A O 1
ATOM 1565 N N . ASP A 1 191 ? 13.600 35.306 84.185 1.00 27.09 192 ASP A N 1
ATOM 1566 C CA . ASP A 1 191 ? 15.026 35.035 84.333 1.00 27.84 192 ASP A CA 1
ATOM 1567 C C . ASP A 1 191 ? 15.539 35.525 85.689 1.00 27.30 192 ASP A C 1
ATOM 1568 O O . ASP A 1 191 ? 16.479 34.960 86.249 1.00 32.35 192 ASP A O 1
ATOM 1573 N N . CYS A 1 192 ? 14.908 36.571 86.212 1.00 26.16 193 CYS A N 1
ATOM 1574 C CA . CYS A 1 192 ? 15.324 37.169 87.474 1.00 32.63 193 CYS A CA 1
ATOM 1575 C C . CYS A 1 192 ? 14.384 36.819 88.625 1.00 27.56 193 CYS A C 1
ATOM 1576 O O . CYS A 1 192 ? 14.516 37.363 89.720 1.00 27.64 193 CYS A O 1
ATOM 1579 N N . LYS A 1 193 ? 13.438 35.919 88.365 1.00 24.71 194 LYS A N 1
ATOM 1580 C CA . LYS A 1 193 ? 12.497 35.448 89.382 1.00 29.86 194 LYS A CA 1
ATOM 1581 C C . LYS A 1 193 ? 11.738 36.588 90.055 1.00 27.17 194 LYS A C 1
ATOM 1582 O O . LYS A 1 193 ? 11.540 36.585 91.269 1.00 29.70 194 LYS A O 1
ATOM 1588 N N . ILE A 1 194 ? 11.319 37.565 89.259 1.00 28.76 195 ILE A N 1
ATOM 1589 C CA . ILE A 1 194 ? 10.584 38.712 89.778 1.00 28.96 195 ILE A CA 1
ATOM 1590 C C . ILE A 1 194 ? 9.136 38.687 89.300 1.00 44.37 195 ILE A C 1
ATOM 1591 O O . ILE A 1 194 ? 8.869 38.530 88.108 1.00 30.83 195 ILE A O 1
ATOM 1596 N N . LEU A 1 195 ? 8.203 38.835 90.236 1.00 29.83 196 LEU A N 1
ATOM 1597 C CA . LEU A 1 195 ? 6.783 38.863 89.903 1.00 35.15 196 LEU A CA 1
ATOM 1598 C C . LEU A 1 195 ? 6.452 40.144 89.142 1.00 31.41 196 LEU A C 1
ATOM 1599 O O . LEU A 1 195 ? 6.795 41.237 89.590 1.00 30.87 196 LEU A O 1
ATOM 1604 N N . PRO A 1 196 ? 5.792 40.011 87.980 1.00 34.59 197 PRO A N 1
ATOM 1605 C CA . PRO A 1 196 ? 5.438 41.165 87.144 1.00 43.03 197 PRO A CA 1
ATOM 1606 C C . PRO A 1 196 ? 4.558 42.175 87.874 1.00 46.12 197 PRO A C 1
ATOM 1607 O O . PRO A 1 196 ? 4.578 43.359 87.540 1.00 32.04 197 PRO A O 1
ATOM 1611 N N . LEU A 1 197 ? 3.805 41.708 88.865 1.00 42.07 198 LEU A N 1
ATOM 1612 C CA . LEU A 1 197 ? 2.885 42.565 89.605 1.00 55.61 198 LEU A CA 1
ATOM 1613 C C . LEU A 1 197 ? 3.580 43.337 90.724 1.00 42.99 198 LEU A C 1
ATOM 1614 O O . LEU A 1 197 ? 2.970 44.190 91.368 1.00 41.89 198 LEU A O 1
ATOM 1619 N N . LYS A 1 198 ? 4.854 43.036 90.952 1.00 44.73 199 LYS A N 1
ATOM 1620 C CA . LYS A 1 198 ? 5.616 43.701 92.004 1.00 34.99 199 LYS A CA 1
ATOM 1621 C C . LYS A 1 198 ? 5.861 45.162 91.647 1.00 47.19 199 LYS A C 1
ATOM 1622 O O . LYS A 1 198 ? 6.163 45.485 90.499 1.00 35.71 199 LYS A O 1
ATOM 1628 N N . LYS A 1 199 ? 5.723 46.045 92.629 1.00 35.92 200 LYS A N 1
ATOM 1629 C CA . LYS A 1 199 ? 5.936 47.470 92.398 1.00 47.56 200 LYS A CA 1
ATOM 1630 C C . LYS A 1 199 ? 7.417 47.806 92.276 1.00 57.65 200 LYS A C 1
ATOM 1631 O O . LYS A 1 199 ? 8.266 47.140 92.869 1.00 42.43 200 LYS A O 1
ATOM 1635 N N . VAL A 1 200 ? 7.711 48.846 91.502 1.00 45.48 201 VAL A N 1
ATOM 1636 C CA . VAL A 1 200 ? 9.079 49.293 91.264 1.00 45.53 201 VAL A CA 1
ATOM 1637 C C . VAL A 1 200 ? 9.817 49.613 92.565 1.00 70.56 201 VAL A C 1
ATOM 1638 O O . VAL A 1 200 ? 10.991 49.274 92.725 1.00 42.49 201 VAL A O 1
ATOM 1642 N N . GLN A 1 201 ? 9.115 50.247 93.499 1.00 43.28 202 GLN A N 1
ATOM 1643 C CA . GLN A 1 201 ? 9.712 50.672 94.762 1.00 59.46 202 GLN A CA 1
ATOM 1644 C C . GLN A 1 201 ? 10.144 49.499 95.643 1.00 48.34 202 GLN A C 1
ATOM 1645 O O . GLN A 1 201 ? 10.988 49.656 96.525 1.00 48.30 202 GLN A O 1
ATOM 1651 N N . ASP A 1 202 ? 9.568 48.327 95.397 1.00 38.86 203 ASP A N 1
ATOM 1652 C CA . ASP A 1 202 ? 9.852 47.152 96.215 1.00 39.79 203 ASP A CA 1
ATOM 1653 C C . ASP A 1 202 ? 10.998 46.306 95.661 1.00 44.20 203 ASP A C 1
ATOM 1654 O O . ASP A 1 202 ? 11.335 45.265 96.222 1.00 54.65 203 ASP A O 1
ATOM 1659 N N . ILE A 1 203 ? 11.597 46.760 94.565 1.00 44.32 204 ILE A N 1
ATOM 1660 C CA . ILE A 1 203 ? 12.733 46.062 93.967 1.00 41.07 204 ILE A CA 1
ATOM 1661 C C . ILE A 1 203 ? 14.045 46.720 94.390 1.00 40.67 204 ILE A C 1
ATOM 1662 O O . ILE A 1 203 ? 14.232 47.922 94.204 1.00 46.43 204 ILE A O 1
ATOM 1667 N N . ASP A 1 204 ? 14.930 45.906 94.959 1.00 42.75 205 ASP A N 1
ATOM 1668 C CA . ASP A 1 204 ? 16.222 46.340 95.504 1.00 46.21 205 ASP A CA 1
ATOM 1669 C C . ASP A 1 204 ? 17.339 46.545 94.476 1.00 62.90 205 ASP A C 1
ATOM 1670 O O . ASP A 1 204 ? 17.185 46.225 93.304 1.00 44.59 205 ASP A O 1
ATOM 1675 N N . GLU A 1 205 ? 18.441 47.133 94.922 1.00 49.95 206 GLU A N 1
ATOM 1676 C CA . GLU A 1 205 ? 19.560 47.450 94.032 1.00 40.90 206 GLU A CA 1
ATOM 1677 C C . GLU A 1 205 ? 20.103 46.277 93.200 1.00 45.96 206 GLU A C 1
ATOM 1678 O O . GLU A 1 205 ? 20.265 46.417 91.987 1.00 50.86 206 GLU A O 1
ATOM 1680 N N . PRO A 1 206 ? 20.394 45.123 93.835 1.00 60.73 207 PRO A N 1
ATOM 1681 C CA . PRO A 1 206 ? 20.954 44.039 93.018 1.00 62.86 207 PRO A CA 1
ATOM 1682 C C . PRO A 1 206 ? 19.980 43.481 91.982 1.00 36.76 207 PRO A C 1
ATOM 1683 O O . PRO A 1 206 ? 20.424 42.938 90.971 1.00 31.71 207 PRO A O 1
ATOM 1687 N N . MET A 1 207 ? 18.679 43.614 92.220 1.00 33.05 208 MET A N 1
ATOM 1688 C CA . MET A 1 207 ? 17.693 43.035 91.312 1.00 33.27 208 MET A CA 1
ATOM 1689 C C . MET A 1 207 ? 17.371 43.914 90.104 1.00 28.26 208 MET A C 1
ATOM 1690 O O . MET A 1 207 ? 16.996 43.406 89.049 1.00 34.17 208 MET A O 1
ATOM 1695 N N . PHE A 1 208 ? 17.442 45.223 90.262 1.00 31.95 209 PHE A N 1
ATOM 1696 C CA . PHE A 1 208 ? 17.362 46.102 89.107 1.00 33.97 209 PHE A CA 1
ATOM 1697 C C . PHE A 1 208 ? 18.569 45.937 88.195 1.00 36.14 209 PHE A C 1
ATOM 1698 O O . PHE A 1 208 ? 18.459 45.958 86.980 1.00 28.63 209 PHE A O 1
ATOM 1706 N N . ASP A 1 209 ? 19.728 45.780 88.807 1.00 26.20 210 ASP A N 1
ATOM 1707 C CA . ASP A 1 209 ? 20.940 45.503 88.052 1.00 37.38 210 ASP A CA 1
ATOM 1708 C C . ASP A 1 209 ? 20.776 44.154 87.369 1.00 29.87 210 ASP A C 1
ATOM 1709 O O . ASP A 1 209 ? 21.183 43.969 86.223 1.00 22.62 210 ASP A O 1
ATOM 1714 N N . CYS A 1 210 ? 20.154 43.220 88.083 1.00 22.21 211 CYS A N 1
ATOM 1715 C CA . CYS A 1 210 ? 19.890 41.887 87.561 1.00 23.75 211 CYS A CA 1
ATOM 1716 C C . CYS A 1 210 ? 18.978 41.939 86.334 1.00 26.53 211 CYS A C 1
ATOM 1717 O O . CYS A 1 210 ? 19.219 41.249 85.343 1.00 23.37 211 CYS A O 1
ATOM 1720 N N . LEU A 1 211 ? 17.934 42.761 86.409 1.00 21.42 212 LEU A N 1
ATOM 1721 C CA . LEU A 1 211 ? 16.992 42.924 85.301 1.00 24.71 212 LEU A CA 1
ATOM 1722 C C . LEU A 1 211 ? 17.653 43.488 84.048 1.00 18.84 212 LEU A C 1
ATOM 1723 O O . LEU A 1 211 ? 17.392 43.027 82.936 1.00 21.53 212 LEU A O 1
ATOM 1728 N N . CYS A 1 212 ? 18.505 44.491 84.233 1.00 20.41 213 CYS A N 1
ATOM 1729 C CA . CYS A 1 212 ? 19.192 45.121 83.111 1.00 23.19 213 CYS A CA 1
ATOM 1730 C C . CYS A 1 212 ? 20.154 44.156 82.430 1.00 19.86 213 CYS A C 1
ATOM 1731 O O . CYS A 1 212 ? 20.250 44.129 81.205 1.00 21.23 213 CYS A O 1
ATOM 1734 N N . ASN A 1 213 ? 20.866 43.365 83.226 1.00 19.04 214 ASN A N 1
ATOM 1735 C CA . ASN A 1 213 ? 21.769 42.361 82.677 1.00 19.54 214 ASN A CA 1
ATOM 1736 C C . ASN A 1 213 ? 21.003 41.290 81.910 1.00 23.61 214 ASN A C 1
ATOM 1737 O O . ASN A 1 213 ? 21.439 40.838 80.852 1.00 18.84 214 ASN A O 1
ATOM 1742 N N . SER A 1 214 ? 19.855 40.897 82.451 1.00 19.75 215 SER A N 1
ATOM 1743 C CA . SER A 1 214 ? 19.006 39.897 81.818 1.00 19.55 215 SER A CA 1
ATOM 1744 C C . SER A 1 214 ? 18.460 40.399 80.488 1.00 18.16 215 SER A C 1
ATOM 1745 O O . SER A 1 214 ? 18.477 39.678 79.492 1.00 18.10 215 SER A O 1
ATOM 1748 N N . LEU A 1 215 ? 17.976 41.638 80.482 1.00 19.34 216 LEU A N 1
ATOM 1749 C CA . LEU A 1 215 ? 17.445 42.250 79.267 1.00 22.55 216 LEU A CA 1
ATOM 1750 C C . LEU A 1 215 ? 18.488 42.270 78.157 1.00 18.00 216 LEU A C 1
ATOM 1751 O O . LEU A 1 215 ? 18.216 41.857 77.030 1.00 17.66 216 LEU A O 1
ATOM 1756 N N . LYS A 1 216 ? 19.690 42.731 78.485 1.00 18.78 217 LYS A N 1
ATOM 1757 C CA A LYS A 1 216 ? 20.746 42.819 77.484 0.50 18.81 217 LYS A CA 1
ATOM 1758 C CA B LYS A 1 216 ? 20.778 42.819 77.515 0.50 19.25 217 LYS A CA 1
ATOM 1759 C C . LYS A 1 216 ? 21.199 41.438 77.017 1.00 19.67 217 LYS A C 1
ATOM 1760 O O . LYS A 1 216 ? 21.542 41.260 75.846 1.00 19.50 217 LYS A O 1
ATOM 1771 N N . LYS A 1 217 ? 21.180 40.462 77.921 1.00 18.55 218 LYS A N 1
ATOM 1772 C CA . LYS A 1 217 ? 21.574 39.097 77.583 1.00 21.78 218 LYS A CA 1
ATOM 1773 C C . LYS A 1 217 ? 20.625 38.477 76.560 1.00 19.44 218 LYS A C 1
ATOM 1774 O O . LYS A 1 217 ? 21.064 37.878 75.579 1.00 19.53 218 LYS A O 1
ATOM 1780 N N . ILE A 1 218 ? 19.326 38.629 76.799 1.00 19.23 219 ILE A N 1
ATOM 1781 C CA . ILE A 1 218 ? 18.302 38.103 75.904 1.00 19.06 219 ILE A CA 1
ATOM 1782 C C . ILE A 1 218 ? 18.341 38.798 74.541 1.00 18.49 219 ILE A C 1
ATOM 1783 O O . ILE A 1 218 ? 18.165 38.158 73.502 1.00 18.57 219 ILE A 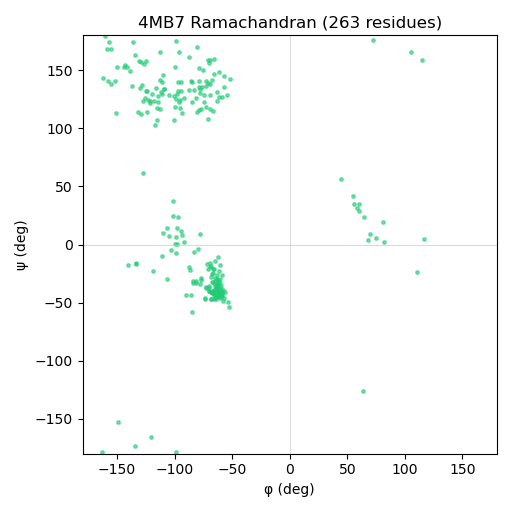O 1
ATOM 1788 N N . ILE A 1 219 ? 18.583 40.107 74.549 1.00 19.11 220 ILE A N 1
ATOM 1789 C CA . ILE A 1 219 ? 18.746 40.857 73.308 1.00 18.50 220 ILE A CA 1
ATOM 1790 C C . ILE A 1 219 ? 19.953 40.339 72.527 1.00 27.25 220 ILE A C 1
ATOM 1791 O O . ILE A 1 219 ? 19.893 40.182 71.305 1.00 19.21 220 ILE A O 1
ATOM 1796 N N . ASP A 1 220 ? 21.040 40.060 73.242 1.00 18.84 221 ASP A N 1
ATOM 1797 C CA . ASP A 1 220 ? 22.237 39.482 72.634 1.00 19.60 221 ASP A CA 1
ATOM 1798 C C . ASP A 1 220 ? 21.940 38.122 72.008 1.00 28.02 221 ASP A C 1
ATOM 1799 O O . ASP A 1 220 ? 22.409 37.820 70.910 1.00 21.77 221 ASP A O 1
ATOM 1804 N N . LEU A 1 221 ? 21.171 37.304 72.721 1.00 19.44 222 LEU A N 1
ATOM 1805 C CA . LEU A 1 221 ? 20.800 35.978 72.240 1.00 20.51 222 LEU A CA 1
ATOM 1806 C C . LEU A 1 221 ? 19.933 36.065 70.988 1.00 20.17 222 LEU A C 1
ATOM 1807 O O . LEU A 1 221 ? 20.133 35.316 70.036 1.00 23.70 222 LEU A O 1
ATOM 1812 N N . LEU A 1 222 ? 18.969 36.981 71.000 1.00 21.43 223 LEU A N 1
ATOM 1813 C CA . LEU A 1 222 ? 18.110 37.198 69.843 1.00 29.17 223 LEU A CA 1
ATOM 1814 C C . LEU A 1 222 ? 18.918 37.673 68.643 1.00 20.78 223 LEU A C 1
ATOM 1815 O O . LEU A 1 222 ? 18.663 37.261 67.513 1.00 21.35 223 LEU A O 1
ATOM 1820 N N . TYR A 1 223 ? 19.899 38.534 68.890 1.00 19.94 224 TYR A N 1
ATOM 1821 C CA . TYR A 1 223 ? 20.740 39.037 67.811 1.00 19.97 224 TYR A CA 1
ATOM 1822 C C . TYR A 1 223 ? 21.652 37.942 67.270 1.00 25.66 224 TYR A C 1
ATOM 1823 O O . TYR A 1 223 ? 21.867 37.840 66.063 1.00 21.72 224 TYR A O 1
ATOM 1832 N N . GLU A 1 224 ? 22.182 37.124 68.173 1.00 28.51 225 GLU A N 1
ATOM 1833 C CA . GLU A 1 224 ? 23.042 36.011 67.789 1.00 29.54 225 GLU A CA 1
ATOM 1834 C C . GLU A 1 224 ? 22.266 34.980 66.973 1.00 34.04 225 GLU A C 1
ATOM 1835 O O . GLU A 1 224 ? 22.807 34.374 66.050 1.00 28.22 225 GLU A O 1
ATOM 1841 N N . SER A 1 225 ? 20.996 34.793 67.318 1.00 22.36 226 SER A N 1
ATOM 1842 C CA . SER A 1 225 ? 20.133 33.870 66.592 1.00 26.31 226 SER A CA 1
ATOM 1843 C C . SER A 1 225 ? 19.948 34.334 65.151 1.00 30.55 226 SER A C 1
ATOM 1844 O O . SER A 1 225 ? 19.882 33.521 64.230 1.00 26.20 226 SER A O 1
ATOM 1847 N N . TYR A 1 226 ? 19.869 35.649 64.969 1.00 24.51 227 TYR A N 1
ATOM 1848 C CA . TYR A 1 226 ? 19.765 36.245 63.643 1.00 23.60 227 TYR A CA 1
ATOM 1849 C C . TYR A 1 226 ? 21.047 36.045 62.845 1.00 29.35 227 TYR A C 1
ATOM 1850 O O . TYR A 1 226 ? 21.006 35.744 61.651 1.00 30.58 227 TYR A O 1
ATOM 1859 N N . LYS A 1 227 ? 22.185 36.220 63.512 1.00 26.47 228 LYS A N 1
ATOM 1860 C CA . LYS A 1 227 ? 23.485 36.041 62.874 1.00 28.62 228 LYS A CA 1
ATOM 1861 C C . LYS A 1 227 ? 23.674 34.601 62.403 1.00 40.97 228 LYS A C 1
ATOM 1862 O O . LYS A 1 227 ? 24.317 34.351 61.383 1.00 39.95 228 LYS A O 1
ATOM 1866 N N . PHE A 1 228 ? 23.111 33.660 63.154 1.00 32.47 229 PHE A N 1
ATOM 1867 C CA . PHE A 1 228 ? 23.154 32.251 62.780 1.00 40.16 229 PHE A CA 1
ATOM 1868 C C . PHE A 1 228 ? 22.306 31.980 61.542 1.00 34.50 229 PHE A C 1
ATOM 1869 O O . PHE A 1 228 ? 22.758 31.326 60.601 1.00 35.51 229 PHE A O 1
ATOM 1877 N N . ARG A 1 229 ? 21.095 32.506 61.544 1.00 28.16 230 ARG A N 1
ATOM 1878 C CA . ARG A 1 229 ? 20.171 32.318 60.444 1.00 54.85 230 ARG A CA 1
ATOM 1879 C C . ARG A 1 229 ? 20.749 32.890 59.164 1.00 44.22 230 ARG A C 1
ATOM 1880 O O . ARG A 1 229 ? 20.581 32.322 58.103 1.00 49.01 230 ARG A O 1
ATOM 1888 N N . GLU A 1 230 ? 21.437 34.005 59.285 1.00 44.12 231 GLU A N 1
ATOM 1889 C CA . GLU A 1 230 ? 21.979 34.664 58.123 1.00 60.57 231 GLU A CA 1
ATOM 1890 C C . GLU A 1 230 ? 22.992 33.789 57.418 1.00 57.75 231 GLU A C 1
ATOM 1891 O O . GLU A 1 230 ? 23.156 33.872 56.219 1.00 59.13 231 GLU A O 1
ATOM 1897 N N . SER A 1 231 ? 23.699 32.976 58.181 1.00 48.85 232 SER A N 1
ATOM 1898 C CA . SER A 1 231 ? 24.722 32.101 57.619 1.00 52.78 232 SER A CA 1
ATOM 1899 C C . SER A 1 231 ? 24.202 30.679 57.404 1.00 37.13 232 SER A C 1
ATOM 1900 O O . SER A 1 231 ? 24.981 29.749 57.199 1.00 52.30 232 SER A O 1
ATOM 1903 N N . GLY A 1 232 ? 22.883 30.520 57.457 1.00 41.06 233 GLY A N 1
ATOM 1904 C CA . GLY A 1 232 ? 22.250 29.248 57.155 1.00 46.26 233 GLY A CA 1
ATOM 1905 C C . GLY A 1 232 ? 22.254 28.239 58.288 1.00 60.31 233 GLY A C 1
ATOM 1906 O O . GLY A 1 232 ? 22.082 27.043 58.059 1.00 57.56 233 GLY A O 1
ATOM 1907 N N . LYS A 1 233 ? 22.443 28.717 59.513 1.00 45.31 234 LYS A N 1
ATOM 1908 C CA . LYS A 1 233 ? 22.485 27.835 60.675 1.00 41.46 234 LYS A CA 1
ATOM 1909 C C . LYS A 1 233 ? 21.283 28.059 61.584 1.00 50.22 234 LYS A C 1
ATOM 1910 O O . LYS A 1 233 ? 20.571 29.054 61.455 1.00 51.37 234 LYS A O 1
ATOM 1916 N N . GLU A 1 234 ? 21.062 27.127 62.505 1.00 42.90 235 GLU A N 1
ATOM 1917 C CA . GLU A 1 234 ? 19.995 27.265 63.489 1.00 38.82 235 GLU A CA 1
ATOM 1918 C C . GLU A 1 234 ? 20.576 27.399 64.891 1.00 44.32 235 GLU A C 1
ATOM 1919 O O . GLU A 1 234 ? 21.320 26.535 65.354 1.00 41.77 235 GLU A O 1
ATOM 1925 N N . PHE A 1 235 ? 20.229 28.492 65.562 1.00 41.16 236 PHE A N 1
ATOM 1926 C CA . PHE A 1 235 ? 20.771 28.789 66.881 1.00 33.46 236 PHE A CA 1
ATOM 1927 C C . PHE A 1 235 ? 20.091 27.961 67.969 1.00 43.15 236 PHE A C 1
ATOM 1928 O O . PHE A 1 235 ? 20.725 27.567 68.945 1.00 40.99 236 PHE A O 1
ATOM 1936 N N . GLY A 1 236 ? 18.802 27.693 67.792 1.00 36.63 237 GLY A N 1
ATOM 1937 C CA . GLY A 1 236 ? 18.042 26.937 68.771 1.00 35.47 237 GLY A CA 1
ATOM 1938 C C . GLY A 1 236 ? 17.119 27.828 69.579 1.00 60.19 237 GLY A C 1
ATOM 1939 O O . GLY A 1 236 ? 17.259 29.050 69.556 1.00 35.87 237 GLY A O 1
ATOM 1940 N N . PRO A 1 237 ? 16.168 27.221 70.304 1.00 37.05 238 PRO A N 1
ATOM 1941 C CA . PRO A 1 237 ? 15.189 27.982 71.089 1.00 36.36 238 PRO A CA 1
ATOM 1942 C C . PRO A 1 237 ? 15.843 28.748 72.234 1.00 33.96 238 PRO A C 1
ATOM 1943 O O . PRO A 1 237 ? 16.837 28.284 72.794 1.00 39.98 238 PRO A O 1
ATOM 1947 N N . ILE A 1 238 ? 15.297 29.915 72.566 1.00 37.04 239 ILE A N 1
ATOM 1948 C CA . ILE A 1 238 ? 15.833 30.732 73.653 1.00 37.76 239 ILE A CA 1
ATOM 1949 C C . ILE A 1 238 ? 14.737 31.248 74.582 1.00 35.48 239 ILE A C 1
ATOM 1950 O O . ILE A 1 238 ? 15.022 31.707 75.688 1.00 35.89 239 ILE A O 1
ATOM 1955 N N . LEU A 1 239 ? 13.488 31.179 74.131 1.00 34.50 240 LEU A N 1
ATOM 1956 C CA . LEU A 1 239 ? 12.359 31.635 74.941 1.00 43.22 240 LEU A CA 1
ATOM 1957 C C . LEU A 1 239 ? 12.029 30.616 76.028 1.00 56.38 240 LEU A C 1
ATOM 1958 O O . LEU A 1 239 ? 11.990 29.415 75.769 1.00 45.63 240 LEU A O 1
ATOM 1963 N N . ARG A 1 240 ? 11.788 31.101 77.243 1.00 42.02 241 ARG A N 1
ATOM 1964 C CA . ARG A 1 240 ? 11.594 30.217 78.388 1.00 41.87 241 ARG A CA 1
ATOM 1965 C C . ARG A 1 240 ? 10.220 30.352 79.043 1.00 46.89 241 ARG A C 1
ATOM 1966 O O . ARG A 1 240 ? 9.760 29.428 79.713 1.00 50.72 241 ARG A O 1
ATOM 1974 N N . ILE A 1 241 ? 9.567 31.495 78.858 1.00 33.77 242 ILE A N 1
ATOM 1975 C CA . ILE A 1 241 ? 8.290 31.733 79.527 1.00 35.65 242 ILE A CA 1
ATOM 1976 C C . ILE A 1 241 ? 7.217 32.304 78.595 1.00 39.37 242 ILE A C 1
ATOM 1977 O O . ILE A 1 241 ? 6.029 32.265 78.913 1.00 38.20 242 ILE A O 1
ATOM 1982 N N . TYR A 1 242 ? 7.632 32.824 77.443 1.00 42.33 243 TYR A N 1
ATOM 1983 C CA . TYR A 1 242 ? 6.687 33.457 76.525 1.00 38.84 243 TYR A CA 1
ATOM 1984 C C . TYR A 1 242 ? 5.696 32.456 75.936 1.00 40.42 243 TYR A C 1
ATOM 1985 O O . TYR A 1 242 ? 6.086 31.527 75.227 1.00 42.45 243 TYR A O 1
ATOM 1994 N N . ARG A 1 243 ? 4.431 32.632 76.282 1.00 36.76 244 ARG A N 1
ATOM 1995 C CA . ARG A 1 243 ? 3.346 31.798 75.780 1.00 43.41 244 ARG A CA 1
ATOM 1996 C C . ARG A 1 243 ? 3.550 30.333 76.120 1.00 50.27 244 ARG A C 1
ATOM 1997 O O . ARG A 1 243 ? 3.141 29.457 75.386 1.00 50.66 244 ARG A O 1
ATOM 2005 N N . LYS A 1 244 ? 4.187 30.083 77.252 1.00 43.78 245 LYS A N 1
ATOM 2006 C CA . LYS A 1 244 ? 4.406 28.726 77.730 1.00 42.36 245 LYS A CA 1
ATOM 2007 C C . LYS A 1 244 ? 3.332 28.350 78.743 1.00 45.85 245 LYS A C 1
ATOM 2008 O O . LYS A 1 244 ? 2.934 29.171 79.570 1.00 46.99 245 LYS A O 1
ATOM 2014 N N . SER A 1 245 ? 2.860 27.109 78.668 1.00 46.88 246 SER A N 1
ATOM 2015 C CA . SER A 1 245 ? 1.884 26.604 79.626 1.00 55.52 246 SER A CA 1
ATOM 2016 C C . SER A 1 245 ? 2.597 26.112 80.879 1.00 46.66 246 SER A C 1
ATOM 2017 O O . SER A 1 245 ? 2.057 26.176 81.983 1.00 50.11 246 SER A O 1
ATOM 2020 N N . LEU A 1 246 ? 3.800 25.589 80.702 1.00 57.28 247 LEU A N 1
ATOM 2021 C CA . LEU A 1 246 ? 4.621 25.132 81.816 1.00 46.16 247 LEU A CA 1
ATOM 2022 C C . LEU A 1 246 ? 5.995 25.799 81.806 1.00 61.07 247 LEU A C 1
ATOM 2023 O O . LEU A 1 246 ? 6.673 25.822 80.787 1.00 38.92 247 LEU A O 1
ATOM 2028 N N . CYS A 1 247 ? 6.412 26.310 82.957 1.00 45.21 248 CYS A N 1
ATOM 2029 C CA . CYS A 1 247 ? 7.750 26.874 83.096 1.00 41.68 248 CYS A CA 1
ATOM 2030 C C . CYS A 1 247 ? 8.751 25.730 82.931 1.00 44.27 248 CYS A C 1
ATOM 2031 O O . CYS A 1 247 ? 8.383 24.565 83.088 1.00 61.70 248 CYS A O 1
ATOM 2034 N N . PRO A 1 248 ? 10.014 26.047 82.597 1.00 44.51 249 PRO A N 1
ATOM 2035 C CA . PRO A 1 248 ? 10.984 24.970 82.358 1.00 54.39 249 PRO A CA 1
ATOM 2036 C C . PRO A 1 248 ? 11.258 24.084 83.578 1.00 54.34 249 PRO A C 1
ATOM 2037 O O . PRO A 1 248 ? 11.886 23.038 83.427 1.00 55.01 249 PRO A O 1
ATOM 2041 N N . LEU A 1 249 ? 10.795 24.489 84.757 1.00 41.90 250 LEU A N 1
ATOM 2042 C CA . LEU A 1 249 ? 10.906 23.643 85.942 1.00 61.86 250 LEU A CA 1
ATOM 2043 C C . LEU A 1 249 ? 9.723 22.683 86.044 1.00 69.51 250 LEU A C 1
ATOM 2044 O O . LEU A 1 249 ? 9.811 21.646 86.701 1.00 63.55 250 LEU A O 1
ATOM 2049 N N . GLY A 1 250 ? 8.619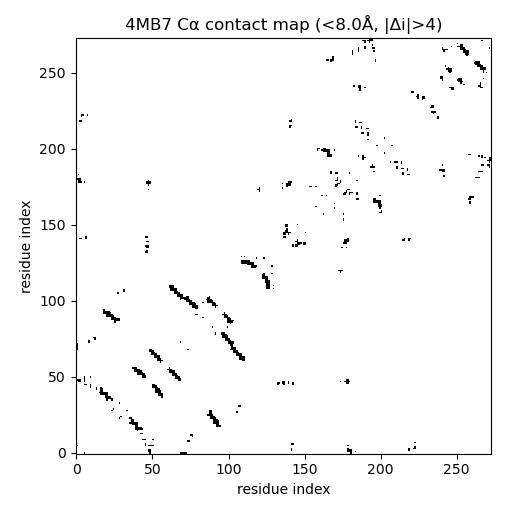 23.038 85.393 1.00 55.06 251 GLY A N 1
ATOM 2050 C CA . GLY A 1 250 ? 7.453 22.175 85.343 1.00 54.04 251 GLY A CA 1
ATOM 2051 C C . GLY A 1 250 ? 6.213 22.739 86.011 1.00 51.93 251 GLY A C 1
ATOM 2052 O O . GLY A 1 250 ? 5.190 22.062 86.100 1.00 69.50 251 GLY A O 1
ATOM 2053 N N . HIS A 1 251 ? 6.296 23.978 86.482 1.00 43.66 252 HIS A N 1
ATOM 2054 C CA . HIS A 1 251 ? 5.165 24.608 87.151 1.00 44.71 252 HIS A CA 1
ATOM 2055 C C . HIS A 1 251 ? 4.139 25.108 86.142 1.00 71.09 252 HIS A C 1
ATOM 2056 O O . HIS A 1 251 ? 4.483 25.446 85.011 1.00 45.98 252 HIS A O 1
ATOM 2063 N N . LYS A 1 252 ? 2.879 25.159 86.562 1.00 47.98 253 LYS A N 1
ATOM 2064 C CA . LYS A 1 252 ? 1.817 25.714 85.733 1.00 53.87 253 LYS A CA 1
ATOM 2065 C C . LYS A 1 252 ? 1.877 27.236 85.780 1.00 44.71 253 LYS A C 1
ATOM 2066 O O . LYS A 1 252 ? 2.003 27.827 86.852 1.00 47.31 253 LYS A O 1
ATOM 2069 N N . THR A 1 253 ? 1.786 27.869 84.615 1.00 69.00 254 THR A N 1
ATOM 2070 C CA . THR A 1 253 ? 1.942 29.317 84.520 1.00 44.62 254 THR A CA 1
ATOM 2071 C C . THR A 1 253 ? 0.612 30.065 84.525 1.00 49.84 254 THR A C 1
ATOM 2072 O O . THR A 1 253 ? -0.451 29.474 84.337 1.00 58.56 254 THR A O 1
ATOM 2076 N N . ILE A 1 254 ? 0.688 31.374 84.743 1.00 44.95 255 ILE A N 1
ATOM 2077 C CA . ILE A 1 254 ? -0.477 32.247 84.671 1.00 43.66 255 ILE A CA 1
ATOM 2078 C C . ILE A 1 254 ? -0.302 33.243 83.526 1.00 57.34 255 ILE A C 1
ATOM 2079 O O . ILE A 1 254 ? 0.767 33.831 83.365 1.00 47.07 255 ILE A O 1
ATOM 2084 N N . ARG A 1 255 ? -1.353 33.424 82.731 1.00 53.78 256 ARG A N 1
ATOM 2085 C CA . ARG A 1 255 ? -1.300 34.313 81.574 1.00 44.76 256 ARG A CA 1
ATOM 2086 C C . ARG A 1 255 ? -2.497 35.261 81.539 1.00 50.82 256 ARG A C 1
ATOM 2087 O O . ARG A 1 255 ? -3.634 34.825 81.363 1.00 65.33 256 ARG A O 1
ATOM 2091 N N . LYS A 1 256 ? -2.238 36.556 81.706 1.00 57.17 257 LYS A N 1
ATOM 2092 C CA . LYS A 1 256 ? -3.297 37.562 81.660 1.00 63.63 257 LYS A CA 1
ATOM 2093 C C . LYS A 1 256 ? -2.741 38.951 81.352 1.00 78.01 257 LYS A C 1
ATOM 2094 O O . LYS A 1 256 ? -1.529 39.167 81.385 1.00 42.60 257 LYS A O 1
ATOM 2097 N N . LYS A 1 257 ? -3.637 39.888 81.056 1.00 45.43 258 LYS A N 1
ATOM 2098 C CA . LYS A 1 257 ? -3.254 41.277 80.820 1.00 44.15 258 LYS A CA 1
ATOM 2099 C C . LYS A 1 257 ? -3.112 42.015 82.144 1.00 53.16 258 LYS A C 1
ATOM 2100 O O . LYS A 1 257 ? -3.980 41.921 83.011 1.00 47.60 258 LYS A O 1
ATOM 2103 N N . ILE A 1 258 ? -2.015 42.749 82.300 1.00 41.08 259 ILE A N 1
ATOM 2104 C CA . ILE A 1 258 ? -1.741 43.446 83.550 1.00 48.71 259 ILE A CA 1
ATOM 2105 C C . ILE A 1 258 ? -1.280 44.880 83.320 1.00 43.04 259 ILE A C 1
ATOM 2106 O O . ILE A 1 258 ? -0.881 45.249 82.216 1.00 42.48 259 ILE A O 1
ATOM 2111 N N . GLY A 1 259 ? -1.337 45.683 84.377 1.00 48.50 260 GLY A N 1
ATOM 2112 C CA . GLY A 1 259 ? -0.865 47.053 84.328 1.00 47.53 260 GLY A CA 1
ATOM 2113 C C . GLY A 1 259 ? -1.760 47.980 83.532 1.00 49.44 260 GLY A C 1
ATOM 2114 O O . GLY A 1 259 ? -2.748 47.551 82.935 1.00 52.35 260 GLY A O 1
ATOM 2115 N N . LEU A 1 260 ? -1.407 49.261 83.526 1.00 63.32 261 LEU A N 1
ATOM 2116 C CA . LEU A 1 260 ? -2.148 50.259 82.770 1.00 81.29 261 LEU A CA 1
ATOM 2117 C C . LEU A 1 260 ? -1.985 50.025 81.272 1.00 68.08 261 LEU A C 1
ATOM 2118 O O . LEU A 1 260 ? -2.844 50.406 80.476 1.00 69.76 261 LEU A O 1
ATOM 2121 N N . ARG A 1 261 ? -0.878 49.393 80.897 1.00 64.40 262 ARG A N 1
ATOM 2122 C CA A ARG A 1 261 ? -0.486 49.108 79.496 0.50 60.89 262 ARG A CA 1
ATOM 2123 C CA B ARG A 1 261 ? -0.586 49.108 79.496 0.50 62.93 262 ARG A CA 1
ATOM 2124 C C . ARG A 1 261 ? -1.392 47.920 78.979 1.00 55.25 262 ARG A C 1
ATOM 2125 O O . ARG A 1 261 ? -1.513 47.721 77.769 1.00 62.48 262 ARG A O 1
ATOM 2140 N N . ASN A 1 262 ? -1.909 47.130 79.910 1.00 74.61 263 ASN A N 1
ATOM 2141 C CA . ASN A 1 262 ? -2.775 46.005 79.592 1.00 54.92 263 ASN A CA 1
ATOM 2142 C C . ASN A 1 262 ? -2.171 45.001 78.629 1.00 60.50 263 ASN A C 1
ATOM 2143 O O . ASN A 1 262 ? -2.836 44.538 77.719 1.00 59.91 263 ASN A O 1
ATOM 2148 N N . ARG A 1 263 ? -0.865 44.813 78.736 1.00 57.57 264 ARG A N 1
ATOM 2149 C CA A ARG A 1 263 ? -0.209 43.707 78.034 0.50 39.26 264 ARG A CA 1
ATOM 2150 C CA B ARG A 1 263 ? -0.204 43.732 77.962 0.50 39.28 264 ARG A CA 1
ATOM 2151 C C . ARG A 1 263 ? -0.044 42.237 78.601 1.00 41.56 264 ARG A C 1
ATOM 2152 O O . ARG A 1 263 ? 0.162 41.844 79.804 1.00 69.27 264 ARG A O 1
ATOM 2167 N N . MET A 1 264 ? -0.294 41.332 77.684 1.00 41.39 265 MET A N 1
ATOM 2168 C CA . MET A 1 264 ? -0.542 39.978 78.107 1.00 53.64 265 MET A CA 1
ATOM 2169 C C . MET A 1 264 ? 0.782 39.391 78.559 1.00 55.75 265 MET A C 1
ATOM 2170 O O . MET A 1 264 ? 1.704 39.267 77.760 1.00 51.46 265 MET A O 1
ATOM 2175 N N . THR A 1 265 ? 0.866 39.005 79.829 1.00 49.91 266 THR A N 1
ATOM 2176 C CA . THR A 1 265 ? 2.125 38.522 80.387 1.00 40.47 266 THR A CA 1
ATOM 2177 C C . THR A 1 265 ? 1.983 37.125 80.983 1.00 47.07 266 THR A C 1
ATOM 2178 O O . THR A 1 265 ? 1.051 36.856 81.740 1.00 41.11 266 THR A O 1
ATOM 2182 N N . THR A 1 266 ? 2.910 36.239 80.633 1.00 38.74 267 THR A N 1
ATOM 2183 C CA . THR A 1 266 ? 2.972 34.913 81.232 1.00 42.66 267 THR A CA 1
ATOM 2184 C C . THR A 1 266 ? 4.052 34.885 82.306 1.00 56.82 267 THR A C 1
ATOM 2185 O O . THR A 1 266 ? 5.193 35.272 82.056 1.00 35.22 267 THR A O 1
ATOM 2189 N N . TRP A 1 267 ? 3.690 34.437 83.503 1.00 41.31 268 TRP A N 1
ATOM 2190 C CA . TRP A 1 267 ? 4.658 34.323 84.588 1.00 43.70 268 TRP A CA 1
ATOM 2191 C C . TRP A 1 267 ? 4.400 33.088 85.438 1.00 39.98 268 TRP A C 1
ATOM 2192 O O . TRP A 1 267 ? 3.278 32.588 85.503 1.00 39.32 268 TRP A O 1
ATOM 2203 N N . CYS A 1 268 ? 5.450 32.600 86.089 1.00 49.44 269 CYS A N 1
ATOM 2204 C CA . CYS A 1 268 ? 5.326 31.475 87.003 1.00 37.46 269 CYS A CA 1
ATOM 2205 C C . CYS A 1 268 ? 5.164 31.982 88.431 1.00 40.43 269 CYS A C 1
ATOM 2206 O O . CYS A 1 268 ? 6.054 32.644 88.961 1.00 37.08 269 CYS A O 1
ATOM 2209 N N . PRO A 1 269 ? 4.019 31.672 89.059 1.00 42.90 270 PRO A N 1
ATOM 2210 C CA . PRO A 1 269 ? 3.710 32.143 90.414 1.00 59.14 270 PRO A CA 1
ATOM 2211 C C . PRO A 1 269 ? 4.636 31.530 91.459 1.00 62.73 270 PRO A C 1
ATOM 2212 O O . PRO A 1 269 ? 4.789 32.081 92.549 1.00 49.03 270 PRO A O 1
ATOM 2216 N N . VAL A 1 270 ? 5.243 30.398 91.120 1.00 41.40 271 VAL A N 1
ATOM 2217 C CA . VAL A 1 270 ? 6.180 29.731 92.015 1.00 35.41 271 VAL A CA 1
ATOM 2218 C C . VAL A 1 270 ? 7.588 30.304 91.871 1.00 54.03 271 VAL A C 1
ATOM 2219 O O . VAL A 1 270 ? 8.168 30.794 92.840 1.00 34.08 271 VAL A O 1
ATOM 2223 N N . CYS A 1 271 ? 8.129 30.247 90.657 1.00 41.92 272 CYS A N 1
ATOM 2224 C CA . CYS A 1 271 ? 9.484 30.730 90.395 1.00 43.95 272 CYS A CA 1
ATOM 2225 C C . CYS A 1 271 ? 9.615 32.228 90.639 1.00 34.44 272 CYS A C 1
ATOM 2226 O O . CYS A 1 271 ? 10.601 32.687 91.217 1.00 39.09 272 CYS A O 1
ATOM 2229 N N . GLN A 1 272 ? 8.617 32.983 90.196 1.00 33.63 273 GLN A N 1
ATOM 2230 C CA . GLN A 1 272 ? 8.637 34.433 90.330 1.00 33.91 273 GLN A CA 1
ATOM 2231 C C . GLN A 1 272 ? 7.786 34.882 91.510 1.00 33.89 273 GLN A C 1
ATOM 2232 O O . GLN A 1 272 ? 6.558 34.820 91.464 1.00 57.04 273 GLN A O 1
ATOM 2238 N N . LEU A 1 273 ? 8.454 35.304 92.570 1.00 72.48 274 LEU A N 1
ATOM 2239 C CA . LEU A 1 273 ? 7.789 35.702 93.795 1.00 54.73 274 LEU A CA 1
ATOM 2240 C C . LEU A 1 273 ? 8.185 37.123 94.171 1.00 81.99 274 LEU A C 1
ATOM 2241 O O . LEU A 1 273 ? 8.557 37.923 93.302 1.00 75.55 274 LEU A O 1
#

Foldseek 3Di:
DFPPVVVVQCVVCFVQAFWFWQDKDAQLVVVQVDDRHGWGFHGWDFFFQKIKTWTHDPPDAIKIKIKGADVVWHKDKDFPPDDQPQFRMWTATPVRIIITTHRIDIYIQRLPFFDWDDDLAGIGGSNVVVVVRVVRLCQELNHPNPDVVVLVVVVVVLLVVQQFFFQLVSCPRCSNHRRDDQQLSQQLLLVLLADRRHGSNPDDDVSVVSSSVSSSVVSVLVVVQVVQVVVPHGSDDDRAFVVDQAGPVGAGWDWFFDTPVRDIHIHGPVSRD

Sequence (273 aa):
VEAPRIRITYEKIRHHTKNHRIVSISGPSYKRMNVDLIDYIIRKWWFAGKYIYLMLISSNKPTYVIRTHMMMMHGRILVGNQDSPTKRAFMIIQLDNDIVLRWYRSQITLLDPNCLAEIKTNYTICTTRQAIMMDSIKLMKYDLSNNRFDYNLFQSHLKNGINIHSSEIITDFLLDQEYFPGVGNILQQEALYDCKILPLKKVQDIDEPMFDCLCNSLKKKIIDLLYESYKFRESGKEFGPILRIYRKSLCPLGHKTIRKKIGLRRNRRMTTWCPVCQL

Secondary structure (DSSP, 8-state):
--TTHHHHHHHHHGGGTTPBEEEEESHHHHHHT---TT-EEEEEEEETTEEEEEEE-TTS--EEEEEEEEEEEEEEEE-TTS--TT-SEEEEETTS-EEEEEEEEEEEE-TT---EEE-SS-EEEHHHHHHHHHHHGGG-TTSTT--HHHHHHHHHHHHHHTTTSBHHHHHT-TTTSTT--HHHHHHHHHHTT--TTSBGGG--HHHHHHHHHHHHHHHHHHHHHHHHHHTT-------SSTT-SB-TTSPBPEEEEETTTTEEEEE-TTT--

Radius of gyration: 20.14 Å; Cα contacts (8 Å, |Δi|>4): 533; chains: 1; bounding box: 30×52×56 Å